Protein AF-A0AAV1U2E4-F1 (afdb_monomer_lite)

InterPro domains:
  IPR011421 BCNT-C domain [PF07572] (146-216)
  IPR011421 BCNT-C domain [PS51279] (142-220)
  IPR027124 SWR1-complex protein 5/Craniofacial development protein 1/2 [PTHR48407] (147-219)

Organism: NCBI:txid2874970

Secondary structure (DSSP, 8-state):
-------------------------------HHHHHHHHHHHHHHHHHHHHHHHHHTT---HHHHHHHHHHHHHHH--------------------------------TTTT-S------EEEEEEETTEEEEEEE-------TTSSHHHHHHHHHS-----HHHHHHHHHHHHHHHHTHHHHHHHHHHHHHHHHHHHHHHHHHHHHHHHHHHHHHHHHHHHHS--

Sequence (226 aa):
MTSSSEEDDGDYVPEAASEDDEQENADASDTDATSEAQRRVAVASHVDKLWDDMNVSTAVSKKSVDKTTKLLAGLTKKTKSSTSRLKRKKYAVREFSMPVLSVDGKRSRTDLAEGTSKQKVNRVVKFAGKEYSVSTIVPQAKDGKKSLDKVLDALSEPKKVSTMEKSSFDWDKFKEKEGIDEELTQSTKNGYIDKQEFLQRLDLRRFELEKAERDKQRKLQQQQPK

Radius of gyration: 43.56 Å; chains: 1; bounding box: 109×63×115 Å

Foldseek 3Di:
DDDDDDDDDDDDDDDDDPPDDDDDDDDDDDDPPPVVVVVVVVVVVVVVVVVVVVCVVVDDDPVVVVVVVVVVVVVPPPDPDDDDPDDDPDDPPPDPPDPPPDDPPPPDPDPPPPDDDFDWDWDWDDDPNDIDTDTDTDDDDPDPPVPVVVVVVVVVPPDPCPPVNVVVVVVVVVCVVVVCVVVVVVVVVVVVVVVVVVVVVVVVVVVVVVVVVVVVVVVVVVPDDD

Structure (mmCIF, N/CA/C/O backbone):
data_AF-A0AAV1U2E4-F1
#
_entry.id   AF-A0AAV1U2E4-F1
#
loop_
_atom_site.group_PDB
_atom_site.id
_atom_site.type_symbol
_atom_site.label_atom_id
_atom_site.label_alt_id
_atom_site.label_comp_id
_atom_site.label_asym_id
_atom_site.label_entity_id
_atom_site.label_seq_id
_atom_site.pdbx_PDB_ins_code
_atom_site.Cartn_x
_atom_site.Cartn_y
_atom_site.Cartn_z
_atom_site.occupancy
_atom_site.B_iso_or_equiv
_atom_site.auth_seq_id
_atom_site.auth_comp_id
_atom_site.auth_asym_id
_atom_site.auth_atom_id
_atom_site.pdbx_PDB_model_num
ATOM 1 N N . MET A 1 1 ? -10.007 -17.065 -64.241 1.00 38.88 1 MET A N 1
ATOM 2 C CA . MET A 1 1 ? -9.098 -16.491 -65.256 1.00 38.88 1 MET A CA 1
ATOM 3 C C . MET A 1 1 ? -8.933 -15.023 -64.880 1.00 38.88 1 MET A C 1
ATOM 5 O O . MET A 1 1 ? -9.885 -14.283 -65.043 1.00 38.88 1 MET A O 1
ATOM 9 N N . THR A 1 2 ? -8.056 -14.714 -63.918 1.00 48.25 2 THR A N 1
ATOM 10 C CA . THR A 1 2 ? -6.627 -14.333 -64.064 1.00 48.25 2 THR A CA 1
ATOM 11 C C . THR A 1 2 ? -6.427 -12.937 -64.661 1.00 48.25 2 THR A C 1
ATOM 13 O O . THR A 1 2 ? -6.587 -12.756 -65.862 1.00 48.25 2 THR A O 1
ATOM 16 N N . SER A 1 3 ? -6.029 -11.988 -63.813 1.00 46.28 3 SER A N 1
ATOM 17 C CA . SER A 1 3 ? -5.136 -10.835 -64.066 1.00 46.28 3 SER A CA 1
ATOM 18 C C . SER A 1 3 ? -4.759 -10.360 -62.647 1.00 46.28 3 SER A C 1
ATOM 20 O O . SER A 1 3 ? -5.663 -9.981 -61.913 1.00 46.28 3 SER A O 1
ATOM 22 N N . SER A 1 4 ? -3.579 -10.573 -62.050 1.00 49.94 4 SER A N 1
ATOM 23 C CA . SER A 1 4 ? -2.188 -10.352 -62.480 1.00 49.94 4 SER A CA 1
ATOM 24 C C . SER A 1 4 ? -1.983 -8.992 -63.134 1.00 49.94 4 SER A C 1
ATOM 26 O O . SER A 1 4 ? -2.169 -8.858 -64.337 1.00 49.94 4 SER A O 1
ATOM 28 N N . SER A 1 5 ? -1.586 -8.018 -62.313 1.00 57.53 5 SER A N 1
ATOM 29 C CA . SER A 1 5 ? -0.671 -6.948 -62.702 1.00 57.53 5 SER A CA 1
ATOM 30 C C . SER A 1 5 ? 0.314 -6.766 -61.551 1.00 57.53 5 SER A C 1
ATOM 32 O O . SER A 1 5 ? -0.011 -6.193 -60.513 1.00 57.53 5 SER A O 1
ATOM 34 N N . GLU A 1 6 ? 1.453 -7.415 -61.750 1.00 56.97 6 GLU A N 1
ATOM 35 C CA . GLU A 1 6 ? 2.751 -7.176 -61.125 1.00 56.97 6 GLU A CA 1
ATOM 36 C C . GLU A 1 6 ? 3.315 -5.821 -61.629 1.00 56.97 6 GLU A C 1
ATOM 38 O O . GLU A 1 6 ? 2.752 -5.270 -62.578 1.00 56.97 6 GLU A O 1
ATOM 43 N N . GLU A 1 7 ? 4.450 -5.382 -61.058 1.00 48.66 7 GLU A N 1
ATOM 44 C CA . GLU A 1 7 ? 5.300 -4.205 -61.390 1.00 48.66 7 GLU A CA 1
ATOM 45 C C . GLU A 1 7 ? 4.911 -2.937 -60.585 1.00 48.66 7 GLU A C 1
ATOM 47 O O . GLU A 1 7 ? 3.763 -2.506 -60.607 1.00 48.66 7 GLU A O 1
ATOM 52 N N . ASP A 1 8 ? 5.764 -2.339 -59.739 1.00 47.47 8 ASP A N 1
ATOM 53 C CA . ASP A 1 8 ? 7.091 -1.800 -60.075 1.00 47.47 8 ASP A CA 1
ATOM 54 C C . ASP A 1 8 ? 7.894 -1.368 -58.809 1.00 47.47 8 ASP A C 1
ATOM 56 O O . ASP A 1 8 ? 7.329 -0.759 -57.897 1.00 47.47 8 ASP A O 1
ATOM 60 N N . ASP A 1 9 ? 9.178 -1.751 -58.784 1.00 49.28 9 ASP A N 1
ATOM 61 C CA . ASP A 1 9 ? 10.403 -1.180 -58.180 1.00 49.28 9 ASP A CA 1
ATOM 62 C C . ASP A 1 9 ? 10.391 -0.555 -56.758 1.00 49.28 9 ASP A C 1
ATOM 64 O O . ASP A 1 9 ? 9.684 0.392 -56.439 1.00 49.28 9 ASP A O 1
ATOM 68 N N . GLY A 1 10 ? 11.190 -0.998 -55.780 1.00 51.31 10 GLY A N 1
ATOM 69 C CA . GLY A 1 10 ? 12.560 -1.495 -55.889 1.00 51.31 10 GLY A CA 1
ATOM 70 C C . GLY A 1 10 ? 13.539 -0.341 -55.688 1.00 51.31 10 GLY A C 1
ATOM 71 O O . GLY A 1 10 ? 14.018 0.176 -56.675 1.00 51.31 10 GLY A O 1
ATOM 72 N N . ASP A 1 11 ? 13.776 0.069 -54.429 1.00 49.50 11 ASP A N 1
ATOM 73 C CA . ASP A 1 11 ? 15.004 0.753 -53.965 1.00 49.50 11 ASP A CA 1
ATOM 74 C C . ASP A 1 11 ? 14.944 1.013 -52.444 1.00 49.50 11 ASP A C 1
ATOM 76 O O . ASP A 1 11 ? 14.728 2.124 -51.963 1.00 49.50 11 ASP A O 1
ATOM 80 N N . TYR A 1 12 ? 15.146 -0.034 -51.640 1.00 61.19 12 TYR A N 1
ATOM 81 C CA . TYR A 1 12 ? 15.646 0.162 -50.277 1.00 61.19 12 TYR A CA 1
ATOM 82 C C . TYR A 1 12 ? 17.008 -0.504 -50.180 1.00 61.19 12 TYR A C 1
ATOM 84 O O . TYR A 1 12 ? 17.113 -1.702 -49.918 1.00 61.19 12 TYR A O 1
ATOM 92 N N . VAL A 1 13 ? 18.039 0.295 -50.449 1.00 59.34 13 VAL A N 1
ATOM 93 C CA . VAL A 1 13 ? 19.441 -0.029 -50.193 1.00 59.34 13 VAL A CA 1
ATOM 94 C C . VAL A 1 13 ? 19.638 0.062 -48.679 1.00 59.34 13 VAL A C 1
ATOM 96 O O . VAL A 1 13 ? 19.565 1.165 -48.135 1.00 59.34 13 VAL A O 1
ATOM 99 N N . PRO A 1 14 ? 19.848 -1.055 -47.960 1.00 52.38 14 PRO A N 1
ATOM 100 C CA . PRO A 1 14 ? 20.256 -0.979 -46.570 1.00 52.38 14 PRO A CA 1
ATOM 101 C C . PRO A 1 14 ? 21.645 -0.349 -46.568 1.00 52.38 14 PRO A C 1
ATOM 103 O O . PRO A 1 14 ? 22.567 -0.898 -47.171 1.00 52.38 14 PRO A O 1
ATOM 106 N N . GLU A 1 15 ? 21.761 0.821 -45.945 1.00 46.38 15 GLU A N 1
ATOM 107 C CA . GLU A 1 15 ? 23.032 1.489 -45.694 1.00 46.38 15 GLU A CA 1
ATOM 108 C C . GLU A 1 15 ? 23.989 0.458 -45.098 1.00 46.38 15 GLU A C 1
ATOM 110 O O . GLU A 1 15 ? 23.725 -0.133 -44.044 1.00 46.38 15 GLU A O 1
ATOM 115 N N . ALA A 1 16 ? 25.024 0.152 -45.882 1.00 44.03 16 ALA A N 1
ATOM 116 C CA . ALA A 1 16 ? 26.071 -0.772 -45.525 1.00 44.03 16 ALA A CA 1
ATOM 117 C C . ALA A 1 16 ? 26.560 -0.408 -44.128 1.00 44.03 16 ALA A C 1
ATOM 119 O O . ALA A 1 16 ? 26.855 0.753 -43.842 1.00 44.03 16 ALA A O 1
ATOM 120 N N . ALA A 1 17 ? 26.625 -1.421 -43.267 1.00 46.09 17 ALA A N 1
ATOM 121 C CA . ALA A 1 17 ? 27.471 -1.371 -42.100 1.00 46.09 17 ALA A CA 1
ATOM 122 C C . ALA A 1 17 ? 28.834 -0.850 -42.569 1.00 46.09 17 ALA A C 1
ATOM 124 O O . ALA A 1 17 ? 29.508 -1.503 -43.361 1.00 46.09 17 ALA A O 1
ATOM 125 N N . SER A 1 18 ? 29.178 0.364 -42.147 1.00 39.31 18 SER A N 1
ATOM 126 C CA . SER A 1 18 ? 30.526 0.894 -42.244 1.00 39.31 18 SER A CA 1
ATOM 127 C C . SER A 1 18 ? 31.395 0.029 -41.337 1.00 39.31 18 SER A C 1
ATOM 129 O O . SER A 1 18 ? 31.543 0.288 -40.142 1.00 39.31 18 SER A O 1
ATOM 131 N N . GLU A 1 19 ? 31.861 -1.072 -41.912 1.00 45.00 19 GLU A N 1
ATOM 132 C CA . GLU A 1 19 ? 33.054 -1.797 -41.520 1.00 45.00 19 GLU A CA 1
ATOM 133 C C . GLU A 1 19 ? 34.234 -0.849 -41.770 1.00 45.00 19 GLU A C 1
ATOM 135 O O . GLU A 1 19 ? 34.806 -0.824 -42.854 1.00 45.00 19 GLU A O 1
ATOM 140 N N . ASP A 1 20 ? 34.533 -0.007 -40.780 1.00 33.75 20 ASP A N 1
ATOM 141 C CA . ASP A 1 20 ? 35.854 0.606 -40.632 1.00 33.75 20 ASP A CA 1
ATOM 142 C C . ASP A 1 20 ? 36.680 -0.329 -39.738 1.00 33.75 20 ASP A C 1
ATOM 144 O O . ASP A 1 20 ? 36.675 -0.239 -38.506 1.00 33.75 20 ASP A O 1
ATOM 148 N N . ASP A 1 21 ? 37.352 -1.275 -40.390 1.00 37.94 21 ASP A N 1
ATOM 149 C CA . ASP A 1 21 ? 38.614 -1.821 -39.909 1.00 37.94 21 ASP A CA 1
ATOM 150 C C . ASP A 1 21 ? 39.699 -0.757 -40.134 1.00 37.94 21 ASP A C 1
ATOM 152 O O . ASP A 1 21 ? 39.827 -0.249 -41.241 1.00 37.94 21 ASP A O 1
ATOM 156 N N . GLU A 1 22 ? 40.453 -0.430 -39.079 1.00 42.28 22 GLU A N 1
ATOM 157 C CA . GLU A 1 22 ? 41.889 -0.081 -39.066 1.00 42.28 22 GLU A CA 1
ATOM 158 C C . GLU A 1 22 ? 42.217 0.873 -37.905 1.00 42.28 22 GLU A C 1
ATOM 160 O O . GLU A 1 22 ? 42.110 2.090 -38.010 1.00 42.28 22 GLU A O 1
ATOM 165 N N . GLN A 1 23 ? 42.723 0.317 -36.799 1.00 40.00 23 GLN A N 1
ATOM 166 C CA . GLN A 1 23 ? 43.958 0.839 -36.207 1.00 40.00 23 GLN A CA 1
ATOM 167 C C . GLN A 1 23 ? 44.608 -0.241 -35.332 1.00 40.00 23 GLN A C 1
ATOM 169 O O . GLN A 1 23 ? 44.354 -0.358 -34.131 1.00 40.00 23 GLN A O 1
ATOM 174 N N . GLU A 1 24 ? 45.499 -1.018 -35.945 1.00 40.62 24 GLU A N 1
ATOM 175 C CA . GLU A 1 24 ? 46.577 -1.679 -35.219 1.00 40.62 24 GLU A CA 1
ATOM 176 C C . GLU A 1 24 ? 47.479 -0.606 -34.585 1.00 40.62 24 GLU A C 1
ATOM 178 O O . GLU A 1 24 ? 47.976 0.299 -35.259 1.00 40.62 24 GLU A O 1
ATOM 183 N N . ASN A 1 25 ? 47.712 -0.711 -33.279 1.00 32.62 25 ASN A N 1
ATOM 184 C CA . ASN A 1 25 ? 48.915 -0.185 -32.647 1.00 32.62 25 ASN A CA 1
ATOM 185 C C . ASN A 1 25 ? 49.386 -1.209 -31.617 1.00 32.62 25 ASN A C 1
ATOM 187 O O . ASN A 1 25 ? 48.886 -1.283 -30.495 1.00 32.62 25 ASN A O 1
ATOM 191 N N . ALA A 1 26 ? 50.339 -2.029 -32.047 1.00 41.06 26 ALA A N 1
ATOM 192 C CA . ALA A 1 26 ? 51.218 -2.752 -31.154 1.00 41.06 26 ALA A CA 1
ATOM 193 C C . ALA A 1 26 ? 52.318 -1.787 -30.690 1.00 41.06 26 ALA A C 1
ATOM 195 O O . ALA A 1 26 ? 53.168 -1.403 -31.488 1.00 41.06 26 ALA A O 1
ATOM 196 N N . ASP A 1 27 ? 52.327 -1.435 -29.405 1.00 32.53 27 ASP A N 1
ATOM 197 C CA . ASP A 1 27 ? 53.568 -1.075 -28.725 1.00 32.53 27 ASP A CA 1
ATOM 198 C C . ASP A 1 27 ? 53.580 -1.634 -27.300 1.00 32.53 27 ASP A C 1
ATOM 200 O O . ASP A 1 27 ? 52.557 -1.778 -26.629 1.00 32.53 27 ASP A O 1
ATOM 204 N N . ALA A 1 28 ? 54.768 -2.058 -26.908 1.00 44.44 28 ALA A N 1
ATOM 205 C CA . ALA A 1 28 ? 55.045 -2.978 -25.834 1.00 44.44 28 ALA A CA 1
ATOM 206 C C . ALA A 1 28 ? 55.154 -2.309 -24.450 1.00 44.44 28 ALA A C 1
ATOM 208 O O . ALA A 1 28 ? 55.463 -1.131 -24.306 1.00 44.44 28 ALA A O 1
ATOM 209 N N . SER A 1 29 ? 55.080 -3.174 -23.434 1.00 39.22 29 SER A N 1
ATOM 210 C CA . SER A 1 29 ? 55.732 -3.081 -22.115 1.00 39.22 29 SER A CA 1
ATOM 211 C C . SER A 1 29 ? 55.050 -2.305 -20.963 1.00 39.22 29 SER A C 1
ATOM 213 O O . SER A 1 29 ? 55.059 -1.086 -20.861 1.00 39.22 29 SER A O 1
ATOM 215 N N . ASP A 1 30 ? 54.535 -3.099 -20.016 1.00 45.84 30 ASP A N 1
ATOM 216 C CA . ASP A 1 30 ? 54.862 -3.020 -18.579 1.00 45.84 30 ASP A CA 1
ATOM 217 C C . ASP A 1 30 ? 54.486 -1.740 -17.793 1.00 45.84 30 ASP A C 1
ATOM 219 O O . ASP A 1 30 ? 55.301 -1.168 -17.071 1.00 45.84 30 ASP A O 1
ATOM 223 N N . THR A 1 31 ? 53.222 -1.295 -17.876 1.00 46.97 31 THR A N 1
ATOM 224 C CA . THR A 1 31 ? 52.672 -0.212 -17.015 1.00 46.97 31 THR A CA 1
ATOM 225 C C . THR A 1 31 ? 51.243 -0.461 -16.485 1.00 46.97 31 THR A C 1
ATOM 227 O O . THR A 1 31 ? 50.593 0.442 -15.947 1.00 46.97 31 THR A O 1
ATOM 230 N N . ASP A 1 32 ? 50.736 -1.692 -16.587 1.00 51.12 32 ASP A N 1
ATOM 231 C CA . ASP A 1 32 ? 49.302 -1.998 -16.441 1.00 51.12 32 ASP A CA 1
ATOM 232 C C . ASP A 1 32 ? 48.756 -1.835 -15.003 1.00 51.12 32 ASP A C 1
ATOM 234 O O . ASP A 1 32 ? 47.682 -1.271 -14.792 1.00 51.12 32 ASP A O 1
ATOM 238 N N . ALA A 1 33 ? 49.533 -2.187 -1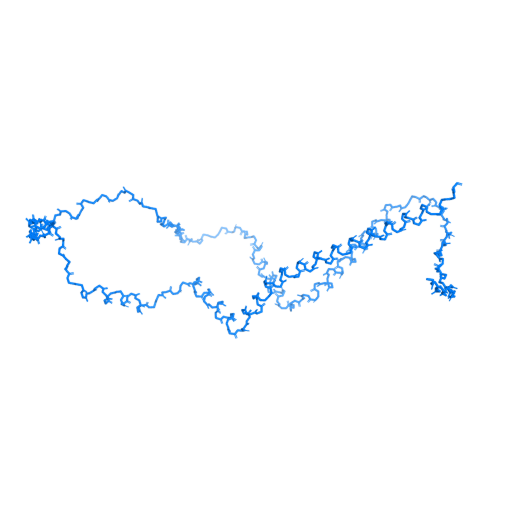3.973 1.00 54.06 33 ALA A N 1
ATOM 239 C CA . ALA A 1 33 ? 49.042 -2.175 -12.588 1.00 54.06 33 ALA A CA 1
ATOM 240 C C . ALA A 1 33 ? 48.773 -0.763 -12.019 1.00 54.06 33 ALA A C 1
ATOM 242 O O . ALA A 1 33 ? 47.897 -0.578 -11.169 1.00 54.06 33 ALA A O 1
ATOM 243 N N . THR A 1 34 ? 49.512 0.253 -12.471 1.00 49.91 34 THR A N 1
ATOM 244 C CA . THR A 1 34 ? 49.409 1.623 -11.936 1.00 49.91 34 THR A CA 1
ATOM 245 C C . THR A 1 34 ? 48.268 2.405 -12.588 1.00 49.91 34 THR A C 1
ATOM 247 O O . THR A 1 34 ? 47.617 3.221 -11.931 1.00 49.91 34 THR A O 1
ATOM 250 N N . SER A 1 35 ? 47.983 2.129 -13.864 1.00 61.75 35 SER A N 1
ATOM 251 C CA . SER A 1 35 ? 46.923 2.801 -14.622 1.00 61.75 35 SER A CA 1
ATOM 252 C C . SER A 1 35 ? 45.529 2.256 -14.281 1.00 61.75 35 SER A C 1
ATOM 254 O O . SER A 1 35 ? 44.567 3.023 -14.177 1.00 61.75 35 SER A O 1
ATOM 256 N N . GLU A 1 36 ? 45.412 0.954 -14.001 1.00 59.56 36 GLU A N 1
ATOM 257 C CA . GLU A 1 36 ? 44.150 0.327 -13.611 1.00 59.56 36 GLU A CA 1
ATOM 258 C C . GLU A 1 36 ? 43.705 0.762 -12.203 1.00 59.56 36 GLU A C 1
ATOM 260 O O . GLU A 1 36 ? 42.524 1.024 -11.971 1.00 59.56 36 GLU A O 1
ATOM 265 N N . ALA A 1 37 ? 44.650 0.942 -11.272 1.00 62.62 37 ALA A N 1
ATOM 266 C CA . ALA A 1 37 ? 44.374 1.479 -9.940 1.00 62.62 37 ALA A CA 1
ATOM 267 C C . ALA A 1 37 ? 43.842 2.922 -10.002 1.00 62.62 37 ALA A C 1
ATOM 269 O O . ALA A 1 37 ? 42.855 3.251 -9.342 1.00 62.62 37 ALA A O 1
ATOM 270 N N . GLN A 1 38 ? 44.437 3.771 -10.845 1.00 63.31 38 GLN A N 1
ATOM 271 C CA . GLN A 1 38 ? 43.960 5.139 -11.062 1.00 63.31 38 GLN A CA 1
ATOM 272 C C . GLN A 1 38 ? 42.581 5.169 -11.735 1.00 63.31 38 GLN A C 1
ATOM 274 O O . GLN A 1 38 ? 41.727 5.963 -11.338 1.00 63.31 38 GLN A O 1
ATOM 279 N N . ARG A 1 39 ? 42.313 4.264 -12.687 1.00 68.25 39 ARG A N 1
ATOM 280 C CA . ARG A 1 39 ? 40.987 4.110 -13.309 1.00 68.25 39 ARG A CA 1
ATOM 281 C C . ARG A 1 39 ? 39.935 3.623 -12.313 1.00 68.25 39 ARG A C 1
ATOM 283 O O . ARG A 1 39 ? 38.848 4.185 -12.278 1.00 68.25 39 ARG A O 1
ATOM 290 N N . ARG A 1 40 ? 40.249 2.654 -11.448 1.00 69.38 40 ARG A N 1
ATOM 291 C CA . ARG A 1 40 ? 39.334 2.170 -10.394 1.00 69.38 40 ARG A CA 1
ATOM 292 C C . ARG A 1 40 ? 39.022 3.249 -9.357 1.00 69.38 40 ARG A C 1
ATOM 294 O O . ARG A 1 40 ? 37.872 3.369 -8.948 1.00 69.38 40 ARG A O 1
ATOM 301 N N . VAL A 1 41 ? 40.004 4.071 -8.981 1.00 71.00 41 VAL A N 1
ATOM 302 C CA . VAL A 1 41 ? 39.795 5.231 -8.093 1.00 71.00 41 VAL A CA 1
ATOM 303 C C . VAL A 1 41 ? 38.943 6.306 -8.777 1.00 71.00 41 VAL A C 1
ATOM 305 O O . VAL A 1 41 ? 38.036 6.859 -8.154 1.00 71.00 41 VAL A O 1
ATOM 308 N N . ALA A 1 42 ? 39.170 6.569 -10.066 1.00 74.06 42 ALA A N 1
ATOM 309 C CA . ALA A 1 42 ? 38.360 7.510 -10.835 1.00 74.06 42 ALA A CA 1
ATOM 310 C C . ALA A 1 42 ? 36.905 7.032 -10.975 1.00 74.06 42 ALA A C 1
ATOM 312 O O . ALA A 1 42 ? 35.987 7.809 -10.713 1.00 74.06 42 ALA A O 1
ATOM 313 N N . VAL A 1 43 ? 36.692 5.750 -11.291 1.00 78.75 43 VAL A N 1
ATOM 314 C CA . VAL A 1 43 ? 35.363 5.124 -11.368 1.00 78.75 43 VAL A CA 1
ATOM 315 C C . VAL A 1 43 ? 34.680 5.123 -10.000 1.00 78.75 43 VAL A C 1
ATOM 317 O O . VAL A 1 43 ? 33.512 5.483 -9.927 1.00 78.75 43 VAL A O 1
ATOM 320 N N . ALA A 1 44 ? 35.395 4.829 -8.909 1.00 81.31 44 ALA A N 1
ATOM 321 C CA . ALA A 1 44 ? 34.842 4.905 -7.555 1.00 81.31 44 ALA A CA 1
ATOM 322 C C . ALA A 1 44 ? 34.388 6.332 -7.198 1.00 81.31 44 ALA A C 1
ATOM 324 O O . ALA A 1 44 ? 33.256 6.524 -6.769 1.00 81.31 44 ALA A O 1
ATOM 325 N N . SER A 1 45 ? 35.209 7.351 -7.481 1.00 87.69 45 SER A N 1
ATOM 326 C CA . SER A 1 45 ? 34.838 8.753 -7.233 1.00 87.69 45 SER A CA 1
ATOM 327 C C . SER A 1 45 ? 33.684 9.245 -8.116 1.00 87.69 45 SER A C 1
ATOM 329 O O . SER A 1 45 ? 32.952 10.160 -7.742 1.00 87.69 45 SER A O 1
ATOM 331 N N . HIS A 1 46 ? 33.531 8.668 -9.311 1.00 90.62 46 HIS A N 1
ATOM 332 C CA . HIS A 1 46 ? 32.420 8.961 -10.207 1.00 90.62 46 HIS A CA 1
ATOM 333 C C . HIS A 1 46 ? 31.132 8.308 -9.708 1.00 90.62 46 HIS A C 1
ATOM 335 O O . HIS A 1 46 ? 30.098 8.964 -9.658 1.00 90.62 46 HIS A O 1
ATOM 341 N N . VAL A 1 47 ? 31.218 7.055 -9.259 1.00 91.62 47 VAL A N 1
ATOM 342 C CA . VAL A 1 47 ? 30.118 6.342 -8.611 1.00 91.62 47 VAL A CA 1
ATOM 343 C C . VAL A 1 47 ? 29.662 7.105 -7.367 1.00 91.62 47 VAL A C 1
ATOM 345 O O . VAL A 1 47 ? 28.474 7.379 -7.258 1.00 91.62 47 VAL A O 1
ATOM 348 N N . ASP A 1 48 ? 30.570 7.559 -6.500 1.00 89.88 48 ASP A N 1
ATOM 349 C CA . ASP A 1 48 ? 30.217 8.347 -5.307 1.00 89.88 48 ASP A CA 1
ATOM 350 C C . ASP A 1 48 ? 29.492 9.660 -5.652 1.00 89.88 48 ASP A C 1
ATOM 352 O O . ASP A 1 48 ? 28.507 10.010 -5.007 1.00 89.88 48 ASP A O 1
ATOM 356 N N . LYS A 1 49 ? 29.896 10.353 -6.725 1.00 91.56 49 LYS A N 1
ATOM 357 C CA . LYS A 1 49 ? 29.184 11.550 -7.213 1.00 91.56 49 LYS A CA 1
ATOM 358 C C . LYS A 1 49 ? 27.779 11.232 -7.723 1.00 91.56 49 LYS A C 1
ATOM 360 O O . LYS A 1 49 ? 26.868 12.026 -7.512 1.00 91.56 49 LYS A O 1
ATOM 365 N N . LEU A 1 50 ? 27.602 10.091 -8.389 1.00 91.81 50 LEU A N 1
ATOM 366 C CA . LEU A 1 50 ? 26.287 9.628 -8.841 1.00 91.81 50 LEU A CA 1
ATOM 367 C C . LEU A 1 50 ? 25.401 9.219 -7.655 1.00 91.81 50 LEU A C 1
ATOM 369 O O . LEU A 1 50 ? 24.203 9.492 -7.663 1.00 91.81 50 LEU A O 1
ATOM 373 N N . TRP A 1 51 ? 25.984 8.617 -6.614 1.00 85.38 51 TRP A N 1
ATOM 374 C CA . TRP A 1 51 ? 25.281 8.332 -5.361 1.00 85.38 51 TRP A CA 1
ATOM 375 C C . TRP A 1 51 ? 24.853 9.613 -4.645 1.00 85.38 51 TRP A C 1
ATOM 377 O O . TRP A 1 51 ? 23.727 9.681 -4.152 1.00 85.38 51 TRP A O 1
ATOM 387 N N . ASP A 1 52 ? 25.704 10.636 -4.616 1.00 86.88 52 ASP A N 1
ATOM 388 C CA . ASP A 1 52 ? 25.356 11.938 -4.050 1.00 86.88 52 ASP A CA 1
ATOM 389 C C . ASP A 1 52 ? 24.230 12.618 -4.839 1.00 86.88 52 ASP A C 1
ATOM 391 O O . ASP A 1 52 ? 23.257 13.058 -4.231 1.00 86.88 52 ASP A O 1
ATOM 395 N N . ASP A 1 53 ? 24.297 12.648 -6.172 1.00 89.00 53 ASP A N 1
ATOM 396 C CA . ASP A 1 53 ? 23.264 13.243 -7.035 1.00 89.00 53 ASP A CA 1
ATOM 397 C C . ASP A 1 53 ? 21.902 12.533 -6.901 1.00 89.00 53 ASP A C 1
ATOM 399 O O . ASP A 1 53 ? 20.851 13.163 -6.741 1.00 89.00 53 ASP A O 1
ATOM 403 N N . MET A 1 54 ? 21.914 11.198 -6.825 1.00 87.44 54 MET A N 1
ATOM 404 C CA . MET A 1 54 ? 20.709 10.413 -6.545 1.00 87.44 54 MET A CA 1
ATOM 405 C C . MET A 1 54 ? 20.124 10.749 -5.162 1.00 87.44 54 MET A C 1
ATOM 407 O O . MET A 1 54 ? 18.904 10.855 -4.997 1.00 87.44 54 MET A O 1
ATOM 411 N N . ASN A 1 55 ? 20.983 10.983 -4.169 1.00 81.50 55 ASN A N 1
ATOM 412 C CA . ASN A 1 55 ? 20.559 11.357 -2.825 1.00 81.50 55 ASN A CA 1
ATOM 413 C C . ASN A 1 55 ? 20.103 12.822 -2.725 1.00 81.50 55 ASN A C 1
ATOM 415 O O . ASN A 1 55 ? 19.267 13.117 -1.872 1.00 81.50 55 ASN A O 1
ATOM 419 N N . VAL A 1 56 ? 20.558 13.727 -3.601 1.00 76.31 56 VAL A N 1
ATOM 420 C CA . VAL A 1 56 ? 20.092 15.127 -3.669 1.00 76.31 56 VAL A CA 1
ATOM 421 C C . VAL A 1 56 ? 18.590 15.193 -3.952 1.00 76.31 56 VAL A C 1
ATOM 423 O O . VAL A 1 56 ? 17.883 15.963 -3.301 1.00 76.31 56 VAL A O 1
ATOM 426 N N . SER A 1 57 ? 18.073 14.330 -4.829 1.00 59.81 57 SER A N 1
ATOM 427 C CA . SER A 1 57 ? 16.631 14.254 -5.125 1.00 59.81 57 SER A CA 1
ATOM 428 C C . SER A 1 57 ? 15.791 13.730 -3.949 1.00 59.81 57 SER A C 1
ATOM 430 O O . SER A 1 57 ? 14.589 13.975 -3.879 1.00 59.81 57 SER A O 1
ATOM 432 N N . THR A 1 58 ? 16.426 13.057 -2.984 1.00 61.34 58 THR A N 1
ATOM 433 C CA . THR A 1 58 ? 15.800 12.590 -1.733 1.00 61.34 58 THR A CA 1
ATOM 434 C C . THR A 1 58 ? 16.204 13.424 -0.513 1.00 61.34 58 THR A C 1
ATOM 436 O O . THR A 1 58 ? 15.840 13.080 0.615 1.00 61.34 58 THR A O 1
ATOM 439 N N . ALA A 1 59 ? 16.954 14.519 -0.708 1.00 61.03 59 ALA A N 1
ATOM 440 C CA . ALA A 1 59 ? 17.541 15.299 0.372 1.00 61.03 59 ALA A CA 1
ATOM 441 C C . ALA A 1 59 ? 16.461 16.036 1.170 1.00 61.03 59 ALA A C 1
ATOM 443 O O . ALA A 1 59 ? 16.121 17.197 0.936 1.00 61.03 59 ALA A O 1
ATOM 444 N N . VAL A 1 60 ? 15.945 15.355 2.189 1.00 65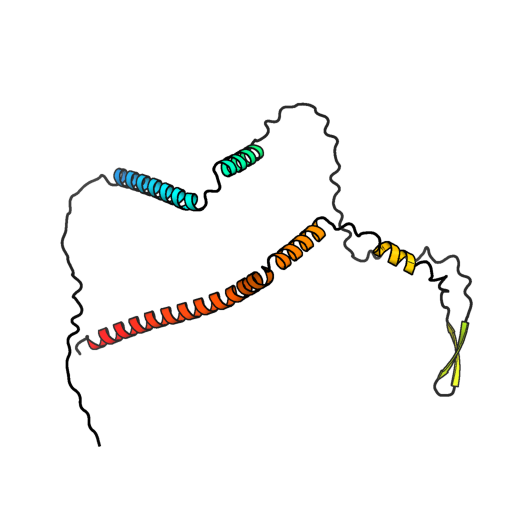.62 60 VAL A N 1
ATOM 445 C CA . VAL A 1 60 ? 15.185 15.978 3.264 1.00 65.62 60 VAL A CA 1
ATOM 446 C C . VAL A 1 60 ? 16.089 17.039 3.904 1.00 65.62 60 VAL A C 1
ATOM 448 O O . VAL A 1 60 ? 17.273 16.801 4.128 1.00 65.62 60 VAL A O 1
ATOM 451 N N . SER A 1 61 ? 15.540 18.233 4.165 1.00 78.44 61 SER A N 1
ATOM 452 C CA . SER A 1 61 ? 16.225 19.419 4.717 1.00 78.44 61 SER A CA 1
ATOM 453 C C . SER A 1 61 ? 17.446 19.099 5.592 1.00 78.44 61 SER A C 1
ATOM 455 O O . SER A 1 61 ? 17.346 18.265 6.492 1.00 78.44 61 SER A O 1
ATOM 457 N N . LYS A 1 62 ? 18.552 19.844 5.445 1.00 73.62 62 LYS A N 1
ATOM 458 C CA . LYS A 1 62 ? 19.760 19.734 6.299 1.00 73.62 62 LYS A CA 1
ATOM 459 C C . LYS A 1 62 ? 19.421 19.659 7.799 1.00 73.62 62 LYS A C 1
ATOM 461 O O . LYS A 1 62 ? 19.982 18.859 8.534 1.00 73.62 62 LYS A O 1
ATOM 466 N N . LYS A 1 63 ? 18.378 20.381 8.230 1.00 75.31 63 LYS A N 1
ATOM 467 C CA . LYS A 1 63 ? 17.874 20.385 9.614 1.00 75.31 63 LYS A CA 1
ATOM 468 C C . LYS A 1 63 ? 17.240 19.061 10.058 1.00 75.31 63 LYS A C 1
ATOM 470 O O . LYS A 1 63 ? 17.180 18.792 11.253 1.00 75.31 63 LYS A O 1
ATOM 475 N N . SER A 1 64 ? 16.707 18.267 9.135 1.00 77.06 64 SER A N 1
ATOM 476 C CA . SER A 1 64 ? 16.197 16.914 9.384 1.00 77.06 64 SER A CA 1
ATOM 477 C C . SER A 1 64 ? 17.332 15.889 9.454 1.00 77.06 64 SER A C 1
ATOM 479 O O . SER A 1 64 ? 17.347 15.083 10.381 1.00 77.06 64 SER A O 1
ATOM 481 N N . VAL A 1 65 ? 18.338 16.013 8.585 1.00 81.75 65 VAL A N 1
ATOM 482 C CA . VAL A 1 65 ? 19.555 15.187 8.595 1.00 81.75 65 VAL A CA 1
ATOM 483 C C . VAL A 1 65 ? 20.354 15.416 9.882 1.00 81.75 65 VAL A C 1
ATOM 485 O O . VAL A 1 65 ? 20.769 14.471 10.548 1.00 81.75 65 VAL A O 1
ATOM 488 N N . ASP A 1 66 ? 20.468 16.663 10.339 1.00 83.56 66 ASP A N 1
ATOM 489 C CA . ASP A 1 66 ? 21.094 16.987 11.626 1.00 83.56 66 ASP A CA 1
ATOM 490 C C . ASP A 1 66 ? 20.333 16.396 12.822 1.00 83.56 66 ASP A C 1
ATOM 492 O O . ASP A 1 66 ? 20.917 16.129 13.872 1.00 83.56 66 ASP A O 1
ATOM 496 N N . LYS A 1 67 ? 19.012 16.211 12.708 1.00 85.69 67 LYS A N 1
ATOM 497 C CA . LYS A 1 67 ? 18.204 15.588 13.767 1.00 85.69 67 LYS A CA 1
ATOM 498 C C . LYS A 1 67 ? 18.403 14.077 13.776 1.00 85.69 67 LYS A C 1
ATOM 500 O O . LYS A 1 67 ? 18.637 13.518 14.843 1.00 85.69 67 LYS A O 1
ATOM 505 N N . THR A 1 68 ? 18.340 13.420 12.619 1.00 85.25 68 THR A N 1
ATOM 506 C CA . THR A 1 68 ? 18.506 11.962 12.520 1.00 85.25 68 THR A CA 1
ATOM 507 C C . THR A 1 68 ? 19.921 11.534 12.909 1.00 85.25 68 THR A C 1
ATOM 509 O O . THR A 1 68 ? 20.073 10.596 13.688 1.00 85.25 68 THR A O 1
ATOM 512 N N . THR A 1 69 ? 20.951 12.274 12.490 1.00 85.88 69 THR A N 1
ATOM 513 C CA . THR A 1 69 ? 22.349 12.023 12.885 1.00 85.88 69 THR A CA 1
ATOM 514 C C . THR A 1 69 ? 22.570 12.203 14.390 1.00 85.88 69 THR A C 1
ATOM 516 O O . THR A 1 69 ? 23.227 11.370 15.012 1.00 85.88 69 THR A O 1
ATOM 519 N N . LYS A 1 70 ? 21.969 13.221 15.024 1.00 87.88 70 LYS A N 1
ATOM 520 C CA . LYS A 1 70 ? 22.014 13.401 16.490 1.00 87.88 70 LYS A CA 1
ATOM 521 C C . LYS A 1 70 ? 21.312 12.275 17.247 1.00 87.88 70 LYS A C 1
ATOM 523 O O . LYS A 1 70 ? 21.816 11.840 18.282 1.00 87.88 70 LYS A O 1
ATOM 528 N N . LEU A 1 71 ? 20.175 11.792 16.743 1.00 88.00 71 LEU A N 1
ATOM 529 C CA . LEU A 1 71 ? 19.450 10.665 17.338 1.00 88.00 71 LEU A CA 1
ATOM 530 C C . LEU A 1 71 ? 20.238 9.357 17.199 1.00 88.00 71 LEU A C 1
ATOM 532 O O . LEU A 1 71 ? 20.372 8.615 18.172 1.00 88.00 71 LEU A O 1
ATOM 536 N N . LEU A 1 72 ? 20.838 9.118 16.032 1.00 89.50 72 LEU A N 1
ATOM 537 C CA . LEU A 1 72 ? 21.667 7.942 15.777 1.00 89.50 72 LEU A CA 1
ATOM 538 C C . LEU A 1 72 ? 22.953 7.972 16.616 1.00 89.50 72 LEU A C 1
ATOM 540 O O . LEU A 1 72 ? 23.301 6.971 17.234 1.00 89.50 72 LEU A O 1
ATOM 544 N N . ALA A 1 73 ? 23.592 9.135 16.760 1.00 85.94 73 ALA A N 1
ATOM 545 C CA . ALA A 1 73 ? 24.722 9.327 17.670 1.00 85.94 73 ALA A CA 1
ATOM 546 C C . ALA A 1 73 ? 24.339 9.140 19.151 1.00 85.94 73 ALA A C 1
ATOM 548 O O . ALA A 1 73 ? 25.169 8.733 19.962 1.00 85.94 73 ALA A O 1
ATOM 549 N N . GLY A 1 74 ? 23.091 9.427 19.530 1.00 83.50 74 GLY A N 1
ATOM 550 C CA . GLY A 1 74 ? 22.560 9.118 20.860 1.00 83.50 74 GLY A CA 1
ATOM 551 C C . GLY A 1 74 ? 22.427 7.613 21.109 1.00 83.50 74 GLY A C 1
ATOM 552 O O . GLY A 1 74 ? 22.691 7.156 22.219 1.00 83.50 74 GLY A O 1
ATOM 553 N N . LEU A 1 75 ? 22.082 6.850 20.070 1.00 80.38 75 LEU A N 1
ATOM 554 C CA . LEU A 1 75 ? 21.897 5.400 20.134 1.00 80.38 75 LEU A CA 1
ATOM 555 C C . LEU A 1 75 ? 23.224 4.624 20.066 1.00 80.38 75 LEU A C 1
ATOM 557 O O . LEU A 1 75 ? 23.367 3.588 20.712 1.00 80.38 75 LEU A O 1
ATOM 561 N N . THR A 1 76 ? 24.214 5.133 19.327 1.00 76.12 76 THR A N 1
ATOM 562 C CA . THR A 1 76 ? 25.530 4.487 19.154 1.00 76.12 76 THR A CA 1
ATOM 563 C C . THR A 1 76 ? 26.559 4.886 20.209 1.00 76.12 76 THR A C 1
ATOM 565 O O . THR A 1 76 ? 27.636 4.285 20.276 1.00 76.12 76 THR A O 1
ATOM 568 N N . LYS A 1 77 ? 26.244 5.851 21.088 1.00 73.00 77 LYS A N 1
ATOM 569 C CA . LYS A 1 77 ? 27.043 6.141 22.286 1.00 73.00 77 LYS A CA 1
ATOM 570 C C . LYS A 1 77 ? 27.018 4.938 23.229 1.00 73.00 77 LYS A C 1
ATOM 572 O O . LYS A 1 77 ? 26.221 4.849 24.158 1.00 73.00 77 LYS A O 1
ATOM 577 N N . LYS A 1 78 ? 27.965 4.026 23.010 1.00 61.09 78 LYS A N 1
ATOM 578 C CA . LYS A 1 78 ? 28.349 2.965 23.938 1.00 61.09 78 LYS A CA 1
ATOM 579 C C . LYS A 1 78 ? 28.712 3.619 25.268 1.00 61.09 78 LYS A C 1
ATOM 581 O O . LYS A 1 78 ? 29.749 4.270 25.397 1.00 61.09 78 LYS A O 1
ATOM 586 N N . THR A 1 79 ? 27.826 3.486 26.249 1.00 56.81 79 THR A N 1
ATOM 587 C CA . THR A 1 79 ? 28.046 3.972 27.608 1.00 56.81 79 THR A CA 1
ATOM 588 C C . THR A 1 79 ? 29.311 3.309 28.146 1.00 56.81 79 THR A C 1
ATOM 590 O O . THR A 1 79 ? 29.317 2.107 28.421 1.00 56.81 79 THR A O 1
ATOM 593 N N . LYS A 1 80 ? 30.398 4.073 28.298 1.00 52.84 80 LYS A N 1
ATOM 594 C CA . LYS A 1 80 ? 31.487 3.669 29.188 1.00 52.84 80 LYS A CA 1
ATOM 595 C C . LYS A 1 80 ? 30.853 3.519 30.567 1.00 52.84 80 LYS A C 1
ATOM 597 O O . LYS A 1 80 ? 30.335 4.491 31.110 1.00 52.84 80 LYS A O 1
ATOM 602 N N . SER A 1 81 ? 30.827 2.288 31.070 1.00 49.84 81 SER A N 1
ATOM 603 C CA . SER A 1 81 ? 30.411 1.938 32.424 1.00 49.84 81 SER A CA 1
ATOM 604 C C . SER A 1 81 ? 31.243 2.744 33.424 1.00 49.84 81 SER A C 1
ATOM 606 O O . SER A 1 81 ? 32.316 2.309 33.836 1.00 49.84 81 SER A O 1
ATOM 608 N N . SER A 1 82 ? 30.762 3.925 33.805 1.00 45.69 82 SER A N 1
ATOM 609 C CA . SER A 1 82 ? 31.207 4.601 35.010 1.00 45.69 82 SER A CA 1
ATOM 610 C C . SER A 1 82 ? 30.340 4.091 36.152 1.00 45.69 82 SER A C 1
ATOM 612 O O . SER A 1 82 ? 29.119 4.247 36.194 1.00 45.69 82 SER A O 1
ATOM 614 N N . THR A 1 83 ? 30.996 3.406 37.074 1.00 50.88 83 THR A N 1
ATOM 615 C CA . THR A 1 83 ? 30.475 3.027 38.378 1.00 50.88 83 THR A CA 1
ATOM 616 C C . THR A 1 83 ? 30.013 4.273 39.133 1.00 50.88 83 THR A C 1
ATOM 618 O O . THR A 1 83 ? 30.771 4.867 39.893 1.00 50.88 83 THR A O 1
ATOM 621 N N . SER A 1 84 ? 28.754 4.665 38.957 1.00 49.91 84 SER A N 1
ATOM 622 C CA . SER A 1 84 ? 28.042 5.499 39.919 1.00 49.91 84 SER A CA 1
ATOM 623 C C . SER A 1 84 ? 26.881 4.683 40.480 1.00 49.91 84 SER A C 1
ATOM 625 O O . SER A 1 84 ? 25.987 4.218 39.772 1.00 49.91 84 SER A O 1
ATOM 627 N N . ARG A 1 85 ? 26.955 4.415 41.788 1.00 52.94 85 ARG A N 1
ATOM 628 C CA . ARG A 1 85 ? 25.917 3.729 42.563 1.00 52.94 85 ARG A CA 1
ATOM 629 C C . ARG A 1 85 ? 24.685 4.629 42.642 1.00 52.94 85 ARG A C 1
ATOM 631 O O . ARG A 1 85 ? 24.461 5.297 43.642 1.00 52.94 85 ARG A O 1
ATOM 638 N N . LEU A 1 86 ? 23.865 4.612 41.601 1.00 52.97 86 LEU A N 1
ATOM 639 C CA . LEU A 1 86 ? 22.489 5.086 41.652 1.00 52.97 86 LEU A CA 1
ATOM 640 C C . LEU A 1 86 ? 21.598 3.855 41.800 1.00 52.97 86 LEU A C 1
ATOM 642 O O . LEU A 1 86 ? 21.559 2.975 40.939 1.00 52.97 86 LEU A O 1
ATOM 646 N N . LYS A 1 87 ? 20.938 3.752 42.957 1.00 53.41 87 LYS A N 1
ATOM 647 C CA . LYS A 1 87 ? 20.024 2.663 43.314 1.00 53.41 87 LYS A CA 1
ATOM 648 C C . LYS A 1 87 ? 18.912 2.566 42.264 1.00 53.41 87 LYS A C 1
ATOM 650 O O . LYS A 1 87 ? 17.917 3.281 42.326 1.00 53.41 87 LYS A O 1
ATOM 655 N N . ARG A 1 88 ? 19.058 1.648 41.309 1.00 56.16 88 ARG A N 1
ATOM 656 C CA . ARG A 1 88 ? 17.978 1.257 40.401 1.00 56.16 88 ARG A CA 1
ATOM 657 C C . ARG A 1 88 ? 16.928 0.514 41.224 1.00 56.16 88 ARG A C 1
ATOM 659 O O . ARG A 1 88 ? 17.183 -0.599 41.684 1.00 56.16 88 ARG A O 1
ATOM 666 N N . LYS A 1 89 ? 15.749 1.111 41.414 1.00 57.88 89 LYS A N 1
ATOM 667 C CA . LYS A 1 89 ? 14.549 0.348 41.784 1.00 57.88 89 LYS A CA 1
ATOM 668 C C . LYS A 1 89 ? 14.374 -0.733 40.715 1.00 57.88 89 LYS A C 1
ATOM 670 O O . LYS A 1 89 ? 14.207 -0.411 39.540 1.00 57.88 89 LYS A O 1
ATOM 675 N N . LYS A 1 90 ? 14.483 -2.004 41.111 1.00 54.56 90 LYS A N 1
ATOM 676 C CA . LYS A 1 90 ? 14.169 -3.140 40.244 1.00 54.56 90 LYS A CA 1
ATOM 677 C C . LYS A 1 90 ? 12.672 -3.072 39.951 1.00 54.56 90 LYS A C 1
ATOM 679 O O . LYS A 1 90 ? 11.867 -3.412 40.810 1.00 54.56 90 LYS A O 1
ATOM 684 N N . TYR A 1 91 ? 12.295 -2.594 38.773 1.00 63.47 91 TYR A N 1
ATOM 685 C CA . TYR A 1 91 ? 10.996 -2.955 38.229 1.00 63.47 91 TYR A CA 1
ATOM 686 C C . TYR A 1 91 ? 11.098 -4.435 37.859 1.00 63.47 91 TYR A C 1
ATOM 688 O O . TYR A 1 91 ? 11.969 -4.829 37.083 1.00 63.47 91 TYR A O 1
ATOM 696 N N . ALA A 1 92 ? 10.276 -5.272 38.489 1.00 66.00 92 ALA A N 1
ATOM 697 C CA . ALA A 1 92 ? 10.093 -6.633 38.019 1.00 66.00 92 ALA A CA 1
ATOM 698 C C . ALA A 1 92 ? 9.518 -6.534 36.603 1.00 66.00 92 ALA A C 1
ATOM 700 O O . ALA A 1 92 ? 8.492 -5.881 36.398 1.00 66.00 92 ALA A O 1
ATOM 701 N N . VAL A 1 93 ? 10.205 -7.126 35.626 1.00 63.53 93 VAL A N 1
ATOM 702 C CA . VAL A 1 93 ? 9.616 -7.374 34.313 1.00 63.53 93 VAL A CA 1
ATOM 703 C C . VAL A 1 93 ? 8.413 -8.264 34.587 1.00 63.53 93 VAL A C 1
ATOM 705 O O . VAL A 1 93 ? 8.572 -9.409 34.997 1.00 63.53 93 VAL A O 1
ATOM 708 N N . ARG A 1 94 ? 7.208 -7.703 34.470 1.00 67.88 94 ARG A N 1
ATOM 709 C CA . ARG A 1 94 ? 5.985 -8.496 34.503 1.00 67.88 94 ARG A CA 1
ATOM 710 C C . ARG A 1 94 ? 5.970 -9.293 33.215 1.00 67.88 94 ARG A C 1
ATOM 712 O O . ARG A 1 94 ? 5.659 -8.765 32.153 1.00 67.88 94 ARG A O 1
ATOM 719 N N . GLU A 1 95 ? 6.397 -10.537 33.335 1.00 69.31 95 GLU A N 1
ATOM 720 C CA . GLU A 1 95 ? 6.184 -11.577 32.350 1.00 69.31 95 GLU A CA 1
ATOM 721 C C . GLU A 1 95 ? 4.710 -11.573 31.932 1.00 69.31 95 GLU A C 1
ATOM 723 O O . GLU A 1 95 ? 3.792 -11.680 32.750 1.00 69.31 95 GLU A O 1
ATOM 728 N N . PHE A 1 96 ? 4.486 -11.329 30.643 1.00 57.00 96 PHE A N 1
ATOM 729 C CA . PHE A 1 96 ? 3.164 -11.342 30.045 1.00 57.00 96 PHE A CA 1
ATOM 730 C C . PHE A 1 96 ? 2.734 -12.802 29.923 1.00 57.00 96 PHE A C 1
ATOM 732 O O . PHE A 1 96 ? 2.980 -13.462 28.918 1.00 57.00 96 PHE A O 1
ATOM 739 N N . SER A 1 97 ? 2.136 -13.330 30.988 1.00 62.06 97 SER A N 1
ATOM 740 C CA . SER A 1 97 ? 1.421 -14.597 30.924 1.00 62.06 97 SER A CA 1
ATOM 741 C C . SER A 1 97 ? 0.119 -14.343 30.173 1.00 62.06 97 SER A C 1
ATOM 743 O O . SER A 1 97 ? -0.846 -13.814 30.726 1.00 62.06 97 SER A O 1
ATOM 745 N N . MET A 1 98 ? 0.119 -14.649 28.875 1.00 59.12 98 MET A N 1
ATOM 746 C CA . MET A 1 98 ? -1.123 -14.770 28.124 1.00 59.12 98 MET A CA 1
ATOM 747 C C . MET A 1 98 ? -1.896 -15.947 28.712 1.00 59.12 98 MET A C 1
ATOM 749 O O . MET A 1 98 ? -1.369 -17.063 28.687 1.00 59.12 98 MET A O 1
ATOM 753 N N . PRO A 1 99 ? -3.127 -15.757 29.216 1.00 60.53 99 PRO A N 1
ATOM 754 C CA . PRO A 1 99 ? -3.998 -16.889 29.444 1.00 60.53 99 PRO A CA 1
ATOM 755 C C . PRO A 1 99 ? -4.299 -17.476 28.068 1.00 60.53 99 PRO A C 1
ATOM 757 O O . PRO A 1 99 ? -5.099 -16.941 27.299 1.00 60.53 99 PRO A O 1
ATOM 760 N N . VAL A 1 100 ? -3.613 -18.564 27.731 1.00 60.03 100 VAL A N 1
ATOM 761 C CA . VAL A 1 100 ? -4.079 -19.450 26.675 1.00 60.03 100 VAL A CA 1
ATOM 762 C C . VAL A 1 100 ? -5.469 -19.876 27.133 1.00 60.03 100 VAL A C 1
ATOM 764 O O . VAL A 1 100 ? -5.602 -20.519 28.172 1.00 60.03 100 VAL A O 1
ATOM 767 N N . LEU A 1 101 ? -6.513 -19.476 26.401 1.00 54.88 101 LEU A N 1
ATOM 768 C CA . LEU A 1 101 ? -7.849 -20.051 26.543 1.00 54.88 101 LEU A CA 1
ATOM 769 C C . LEU A 1 101 ? -7.787 -21.504 26.059 1.00 54.88 101 LEU A C 1
ATOM 771 O O . LEU A 1 101 ? -8.284 -21.863 24.999 1.00 54.88 101 LEU A O 1
ATOM 775 N N . SER A 1 102 ? -7.098 -22.339 26.820 1.00 47.69 102 SER A N 1
ATOM 776 C CA . SER A 1 102 ? -7.169 -23.780 26.755 1.00 47.69 102 SER A CA 1
ATOM 777 C C . SER A 1 102 ? -7.790 -24.217 28.064 1.00 47.69 102 SER A C 1
ATOM 779 O O . SER A 1 102 ? -7.419 -23.765 29.142 1.00 47.69 102 SER A O 1
ATOM 781 N N . VAL A 1 103 ? -8.828 -25.024 27.925 1.00 58.81 103 VAL A N 1
ATOM 782 C CA . VAL A 1 103 ? -9.644 -25.582 28.991 1.00 58.81 103 VAL A CA 1
ATOM 783 C C . VAL A 1 103 ? -8.744 -26.233 30.048 1.00 58.81 103 VAL A C 1
ATOM 785 O O . VAL A 1 103 ? -8.286 -27.360 29.872 1.00 58.81 103 VAL A O 1
ATOM 788 N N . ASP A 1 104 ? -8.513 -25.541 31.165 1.00 40.56 104 ASP A N 1
ATOM 789 C CA . ASP A 1 104 ? -7.938 -26.148 32.363 1.00 40.56 104 ASP A CA 1
ATOM 790 C C . ASP A 1 104 ? -8.969 -27.120 32.951 1.00 40.56 104 ASP A C 1
ATOM 792 O O . ASP A 1 104 ? -9.861 -26.755 33.721 1.00 40.56 104 ASP A O 1
ATOM 796 N N . GLY A 1 105 ? -8.844 -28.394 32.579 1.00 56.50 105 GLY A N 1
ATOM 797 C CA . GLY A 1 105 ? -9.671 -29.516 33.031 1.00 56.50 105 GLY A CA 1
ATOM 798 C C . GLY A 1 105 ? -9.511 -29.894 34.511 1.00 56.50 105 GLY A C 1
ATOM 799 O O . GLY A 1 105 ? -9.646 -31.065 34.853 1.00 56.50 105 GLY A O 1
ATOM 800 N N . LYS A 1 106 ? -9.193 -28.943 35.401 1.00 55.53 106 LYS A N 1
ATOM 801 C CA . LYS A 1 106 ? -8.932 -29.197 36.832 1.00 55.53 106 LYS A CA 1
ATOM 802 C C . LYS A 1 106 ? -9.524 -28.145 37.778 1.00 55.53 106 LYS A C 1
ATOM 804 O O . LYS A 1 106 ? -8.932 -27.815 38.800 1.00 55.53 106 LYS A O 1
ATOM 809 N N . ARG A 1 107 ? -10.731 -27.657 37.488 1.00 51.69 107 ARG A N 1
ATOM 810 C CA . ARG A 1 107 ? -11.636 -27.144 38.531 1.00 51.69 107 ARG A CA 1
ATOM 811 C C . ARG A 1 107 ? -12.856 -28.050 38.577 1.00 51.69 107 ARG A C 1
ATOM 813 O O . ARG A 1 107 ? -13.785 -27.925 37.781 1.00 51.69 107 ARG A O 1
ATOM 820 N N . SER A 1 108 ? -12.774 -29.045 39.453 1.00 46.78 108 SER A N 1
ATOM 821 C CA . SER A 1 108 ? -13.855 -29.973 39.751 1.00 46.78 108 SER A CA 1
ATOM 822 C C . SER A 1 108 ? -15.075 -29.212 40.265 1.00 46.78 108 SER A C 1
ATOM 824 O O . SER A 1 108 ? -14.982 -28.311 41.092 1.00 46.78 108 SER A O 1
ATOM 826 N N . ARG A 1 109 ? -16.233 -29.607 39.741 1.00 54.00 109 ARG A N 1
ATOM 827 C CA . ARG A 1 109 ? -17.583 -29.121 40.048 1.00 54.00 109 ARG A CA 1
ATOM 828 C C . ARG A 1 109 ? -18.037 -29.550 41.454 1.00 54.00 109 ARG A C 1
ATOM 830 O O . ARG A 1 109 ? -19.035 -30.255 41.562 1.00 54.00 109 ARG A O 1
ATOM 837 N N . THR A 1 110 ? -17.309 -29.195 42.510 1.00 55.62 110 THR A N 1
ATOM 838 C CA . THR A 1 110 ? -17.619 -29.661 43.878 1.00 55.62 110 THR A CA 1
ATOM 839 C C . THR A 1 110 ? -18.104 -28.572 44.829 1.00 55.62 110 THR A C 1
ATOM 841 O O . THR A 1 110 ? -18.816 -28.897 45.769 1.00 55.62 110 THR A O 1
ATOM 844 N N . ASP A 1 111 ? -17.882 -27.289 44.537 1.00 51.00 111 ASP A N 1
ATOM 845 C CA . ASP A 1 111 ? -18.179 -26.219 45.511 1.00 51.00 111 ASP A CA 1
ATOM 846 C C . ASP A 1 111 ? -19.555 -25.551 45.306 1.00 51.00 111 ASP A C 1
ATOM 848 O O . ASP A 1 111 ? -19.833 -24.478 45.834 1.00 51.00 111 ASP A O 1
ATOM 852 N N . LEU A 1 112 ? -20.444 -26.183 44.529 1.00 50.12 112 LEU A N 1
ATOM 853 C CA . LEU A 1 112 ? -21.805 -25.694 44.254 1.00 50.12 112 LEU A CA 1
ATOM 854 C C . LEU A 1 112 ? -22.896 -26.713 44.635 1.00 50.12 112 LEU A C 1
ATOM 856 O O . LEU A 1 112 ? -23.989 -26.700 44.067 1.00 50.12 112 LEU A O 1
ATOM 860 N N . ALA A 1 113 ? -22.583 -27.639 45.546 1.00 50.69 113 ALA A N 1
ATOM 861 C CA . ALA A 1 113 ? -23.420 -28.800 45.859 1.00 50.69 113 ALA A CA 1
ATOM 862 C C . ALA A 1 113 ? -24.050 -28.788 47.264 1.00 50.69 113 ALA A C 1
ATOM 864 O O . ALA A 1 113 ? -24.626 -29.795 47.667 1.00 50.69 113 ALA A O 1
ATOM 865 N N . GLU A 1 114 ? -24.024 -27.670 47.991 1.00 45.19 114 GLU A N 1
ATOM 866 C CA . GLU A 1 114 ? -24.648 -27.575 49.316 1.00 45.19 114 GLU A CA 1
ATOM 867 C C . GLU A 1 114 ? -25.580 -26.363 49.385 1.00 45.19 114 GLU A C 1
ATOM 869 O O . GLU A 1 114 ? -25.162 -25.236 49.620 1.00 45.19 114 GLU A O 1
ATOM 874 N N . GLY A 1 115 ? -26.873 -26.595 49.136 1.00 50.31 115 GLY A N 1
ATOM 875 C CA . GLY A 1 115 ? -27.909 -25.593 49.402 1.00 50.31 115 GLY A CA 1
ATOM 876 C C . GLY A 1 115 ? -28.961 -25.427 48.312 1.00 50.31 115 GLY A C 1
ATOM 877 O O . GLY A 1 115 ? -29.200 -24.312 47.862 1.00 50.31 115 GLY A O 1
ATOM 878 N N . THR A 1 116 ? -29.633 -26.500 47.886 1.00 43.03 116 THR A N 1
ATOM 879 C CA . THR A 1 116 ? -30.903 -26.350 47.153 1.00 43.03 116 THR A CA 1
ATOM 880 C C . THR A 1 116 ? -31.921 -27.386 47.621 1.00 43.03 116 THR A C 1
ATOM 882 O O . THR A 1 116 ? -31.774 -28.591 47.415 1.00 43.03 116 THR A O 1
ATOM 885 N N . SER A 1 117 ? -32.980 -26.913 48.275 1.00 57.06 117 SER A N 1
ATOM 886 C CA . SER A 1 117 ? -34.198 -27.681 48.504 1.00 57.06 117 SER A CA 1
ATOM 887 C C . SER A 1 117 ? -34.837 -27.983 47.144 1.00 57.06 117 SER A C 1
ATOM 889 O O . SER A 1 117 ? -35.378 -27.114 46.464 1.00 57.06 117 SER A O 1
ATOM 891 N N . LYS A 1 118 ? -34.711 -29.234 46.695 1.00 50.47 118 LYS A N 1
ATOM 892 C CA . LYS A 1 118 ? -35.224 -29.698 45.401 1.00 50.47 118 LYS A CA 1
ATOM 893 C C . LYS A 1 118 ? -36.752 -29.789 45.469 1.00 50.47 118 LYS A C 1
ATOM 895 O O . LYS A 1 118 ? -37.279 -30.719 46.076 1.00 50.47 118 LYS A O 1
ATOM 900 N N . GLN A 1 119 ? -37.469 -28.859 44.840 1.00 60.09 119 GLN A N 1
ATOM 901 C CA . GLN A 1 119 ? -38.907 -29.017 44.605 1.00 60.09 119 GLN A CA 1
ATOM 902 C C . GLN A 1 119 ? -39.143 -29.841 43.334 1.00 60.09 119 GLN A C 1
ATOM 904 O O . GLN A 1 119 ? -38.577 -29.565 42.277 1.00 60.09 119 GLN A O 1
ATOM 909 N N . LYS A 1 120 ? -39.970 -30.883 43.452 1.00 54.31 120 LYS A N 1
ATOM 910 C CA . LYS A 1 120 ? -40.384 -31.738 42.335 1.00 54.31 120 LYS A CA 1
ATOM 911 C C . LYS A 1 120 ? -41.541 -31.063 41.603 1.00 54.31 120 LYS A C 1
ATOM 913 O O . LYS A 1 120 ? -42.561 -30.776 42.222 1.00 54.31 120 LYS A O 1
ATOM 918 N N . VAL A 1 121 ? -41.395 -30.848 40.298 1.00 74.00 121 VAL A N 1
ATOM 919 C CA . VAL A 1 121 ? -42.496 -30.417 39.428 1.00 74.00 121 VAL A CA 1
ATOM 920 C C . VAL A 1 121 ? -42.927 -31.618 38.595 1.00 74.00 121 VAL A C 1
ATOM 922 O O . VAL A 1 121 ? -42.129 -32.177 37.841 1.00 74.00 121 VAL A O 1
ATOM 925 N N . ASN A 1 122 ? -44.183 -32.032 38.755 1.00 71.44 122 ASN A N 1
ATOM 926 C CA . ASN A 1 122 ? -44.780 -33.103 37.963 1.00 71.44 122 ASN A CA 1
ATOM 927 C C . ASN A 1 122 ? -45.445 -32.491 36.729 1.00 71.44 122 ASN A C 1
ATOM 929 O O . ASN A 1 122 ? -46.359 -31.677 36.864 1.00 71.44 122 ASN A O 1
ATOM 933 N N . ARG A 1 123 ? -45.006 -32.889 35.530 1.00 78.38 123 ARG A N 1
ATOM 934 C CA . ARG A 1 123 ? -45.660 -32.524 34.268 1.00 78.38 123 ARG A CA 1
ATOM 935 C C . ARG A 1 123 ? -46.257 -33.776 33.635 1.00 78.38 123 ARG A C 1
ATOM 937 O O . ARG A 1 123 ? -45.542 -34.739 33.363 1.00 78.38 123 ARG A O 1
ATOM 944 N N . VAL A 1 124 ? -47.564 -33.750 33.389 1.00 80.88 124 VAL A N 1
ATOM 945 C CA . VAL A 1 124 ? -48.251 -34.785 32.608 1.00 80.88 124 VAL A CA 1
ATOM 946 C C . VAL A 1 124 ? -48.048 -34.469 31.127 1.00 80.88 124 VAL A C 1
ATOM 948 O O . VAL A 1 124 ? -48.388 -33.376 30.672 1.00 80.88 124 VAL A O 1
ATOM 951 N N . VAL A 1 125 ? -47.453 -35.399 30.381 1.00 79.56 125 VAL A N 1
ATOM 952 C CA . VAL A 1 125 ? -47.242 -35.280 28.931 1.00 79.56 125 VAL A CA 1
ATOM 953 C C . VAL A 1 125 ? -48.003 -36.405 28.234 1.00 79.56 125 VAL A C 1
ATOM 955 O O . VAL A 1 125 ? -47.948 -37.561 28.654 1.00 79.56 125 VAL A O 1
ATOM 958 N N . LYS A 1 126 ? -48.740 -36.059 27.173 1.00 84.62 126 LYS A N 1
ATOM 959 C CA . LYS A 1 126 ? -49.510 -37.003 26.355 1.00 84.62 126 LYS A CA 1
ATOM 960 C C . LYS A 1 126 ? -48.643 -37.472 25.195 1.00 84.62 126 LYS A C 1
ATOM 962 O O . LYS A 1 126 ? -48.217 -36.648 24.390 1.00 84.62 126 LYS A O 1
ATOM 967 N N . PHE A 1 127 ? -48.397 -38.775 25.102 1.00 76.06 127 PHE A N 1
ATOM 968 C CA . PHE A 1 127 ? -47.673 -39.371 23.982 1.00 76.06 127 PHE A CA 1
ATOM 969 C C . PHE A 1 127 ? -48.413 -40.620 23.504 1.00 76.06 127 PHE A C 1
ATOM 971 O O . PHE A 1 127 ? -48.781 -41.472 24.310 1.00 76.06 127 PHE A O 1
ATOM 978 N N . ALA A 1 128 ? -48.681 -40.704 22.197 1.00 71.62 128 ALA A N 1
ATOM 979 C CA . ALA A 1 128 ? -49.406 -41.818 21.575 1.00 71.62 128 ALA A CA 1
ATOM 980 C C . ALA A 1 128 ? -50.750 -42.171 22.262 1.00 71.62 128 ALA A C 1
ATOM 982 O O . ALA A 1 128 ? -51.075 -43.339 22.465 1.00 71.62 128 ALA A O 1
ATOM 983 N N . GLY A 1 129 ? -51.522 -41.155 22.671 1.00 81.00 129 GLY A N 1
ATOM 984 C CA . GLY A 1 129 ? -52.839 -41.334 23.299 1.00 81.00 129 GLY A CA 1
ATOM 985 C C . GLY A 1 129 ? -52.820 -41.840 24.748 1.00 81.00 129 GLY A C 1
ATOM 986 O O . GLY A 1 129 ? -53.885 -41.993 25.338 1.00 81.00 129 GLY A O 1
ATOM 987 N N . LYS A 1 130 ? -51.639 -42.062 25.343 1.00 78.25 130 LYS A N 1
ATOM 988 C CA . LYS A 1 130 ? -51.472 -42.439 26.753 1.00 78.25 130 LYS A CA 1
ATOM 989 C C . LYS A 1 130 ? -50.795 -41.303 27.524 1.00 78.25 130 LYS A C 1
ATOM 991 O O . LYS A 1 130 ? -49.907 -40.619 27.008 1.00 78.25 130 LYS A O 1
ATOM 996 N N . GLU A 1 131 ? -51.258 -41.055 28.744 1.00 85.06 131 GLU A N 1
ATOM 997 C CA . GLU A 1 131 ? -50.738 -39.987 29.602 1.00 85.06 131 GLU A CA 1
ATOM 998 C C . GLU A 1 131 ? -49.616 -40.529 30.498 1.00 85.06 131 GLU A C 1
ATOM 1000 O O . GLU A 1 131 ? -49.788 -41.555 31.155 1.00 85.06 131 GLU A O 1
ATOM 1005 N N . TYR A 1 132 ? -48.468 -39.844 30.530 1.00 76.50 132 TYR A N 1
ATOM 1006 C CA . TYR A 1 132 ? -47.314 -40.212 31.356 1.00 76.50 132 TYR A CA 1
ATOM 1007 C C . TYR A 1 132 ? -46.910 -39.041 32.262 1.00 76.50 132 TYR A C 1
ATOM 1009 O O . TYR A 1 132 ? -46.803 -37.899 31.804 1.00 76.50 132 TYR A O 1
ATOM 1017 N N . SER A 1 133 ? -46.664 -39.309 33.550 1.00 76.62 133 SER A N 1
ATOM 1018 C CA . SER A 1 133 ? -46.162 -38.312 34.505 1.00 76.62 133 SER A CA 1
ATOM 1019 C C . SER A 1 133 ? -44.634 -38.338 34.558 1.00 76.62 133 SER A C 1
ATOM 1021 O O . SER A 1 133 ? -44.051 -39.296 35.069 1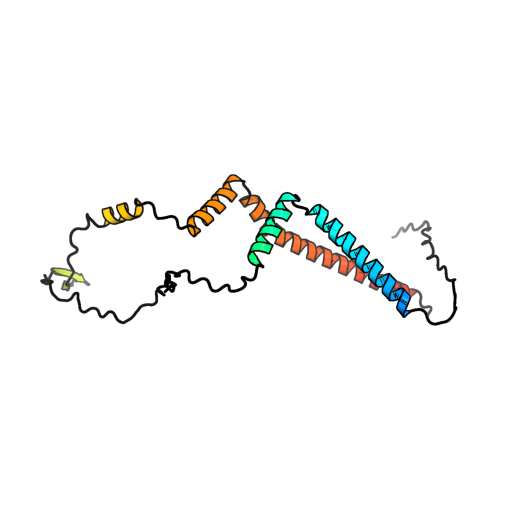.00 76.62 133 SER A O 1
ATOM 1023 N N . VAL A 1 134 ? -43.980 -37.285 34.067 1.00 79.06 134 VAL A N 1
ATOM 1024 C CA . VAL A 1 134 ? -42.518 -37.144 34.144 1.00 79.06 134 VAL A CA 1
ATOM 1025 C C . VAL A 1 134 ? -42.178 -36.107 35.212 1.00 79.06 134 VAL A C 1
ATOM 1027 O O . VAL A 1 134 ? -42.606 -34.954 35.131 1.00 79.06 134 VAL A O 1
ATOM 1030 N N . SER A 1 135 ? -41.413 -36.512 36.229 1.00 69.06 135 SER A N 1
ATOM 1031 C CA . SER A 1 135 ? -40.885 -35.601 37.249 1.00 69.06 135 SER A CA 1
ATOM 1032 C C . SER A 1 135 ? -39.501 -35.105 36.829 1.00 69.06 135 SER A C 1
ATOM 1034 O O . SER A 1 135 ? -38.544 -35.881 36.827 1.00 69.06 135 SER A O 1
ATOM 1036 N N . THR A 1 136 ? -39.374 -33.823 36.491 1.00 68.00 136 THR A N 1
ATOM 1037 C CA . THR A 1 136 ? -38.080 -33.200 36.161 1.00 68.00 136 THR A CA 1
ATOM 1038 C C . THR A 1 136 ? -37.658 -32.224 37.253 1.00 68.00 136 THR A C 1
ATOM 1040 O O . THR A 1 136 ? -38.474 -31.438 37.736 1.00 68.00 136 THR A O 1
ATOM 1043 N N . ILE A 1 137 ? -36.379 -32.251 37.631 1.00 58.34 137 ILE A N 1
ATOM 1044 C CA . ILE A 1 137 ? -35.793 -31.331 38.614 1.00 58.34 137 ILE A CA 1
ATOM 1045 C C . ILE A 1 137 ? -35.190 -30.156 37.841 1.00 58.34 137 ILE A C 1
ATOM 1047 O O . ILE A 1 137 ? -34.224 -30.343 37.105 1.00 58.34 137 ILE A O 1
ATOM 1051 N N . VAL A 1 138 ? -35.763 -28.960 37.991 1.00 56.41 138 VAL A N 1
ATOM 1052 C CA . VAL A 1 138 ? -35.308 -27.739 37.304 1.00 56.41 138 VAL A CA 1
ATOM 1053 C C . VAL A 1 138 ? -34.751 -26.754 38.341 1.00 56.41 138 VAL A C 1
ATOM 1055 O O . VAL A 1 138 ? -35.412 -26.529 39.359 1.00 56.41 138 VAL A O 1
ATOM 1058 N N . PRO A 1 139 ? -33.556 -26.167 38.134 1.00 46.16 139 PRO A N 1
ATOM 1059 C CA . PRO A 1 139 ? -33.041 -25.120 39.012 1.00 46.16 139 PRO A CA 1
ATOM 1060 C C . PRO A 1 139 ? -33.851 -23.823 38.845 1.00 46.16 139 PRO A C 1
ATOM 1062 O O . PRO A 1 139 ? -34.080 -23.360 37.731 1.00 46.16 139 PRO A O 1
ATOM 1065 N N . GLN A 1 140 ? -34.286 -23.232 39.961 1.00 53.91 140 GLN A N 1
ATOM 1066 C CA . GLN A 1 140 ? -34.991 -21.945 39.988 1.00 53.91 140 GLN A CA 1
ATOM 1067 C C . GLN A 1 140 ? -34.033 -20.803 39.611 1.00 53.91 140 GLN A C 1
ATOM 1069 O O . GLN A 1 140 ? -33.040 -20.564 40.301 1.00 53.91 140 GLN A O 1
ATOM 1074 N N . ALA A 1 141 ? -34.339 -20.083 38.531 1.00 52.22 141 ALA A N 1
ATOM 1075 C CA . ALA A 1 141 ? -33.669 -18.839 38.175 1.00 52.22 141 ALA A CA 1
ATOM 1076 C C . ALA A 1 141 ? -34.185 -17.710 39.080 1.00 52.22 141 ALA A C 1
ATOM 1078 O O . ALA A 1 141 ? -35.364 -17.363 39.032 1.00 52.22 141 ALA A O 1
ATOM 1079 N N . LYS A 1 142 ? -33.310 -17.133 39.910 1.00 55.25 142 LYS A N 1
ATOM 1080 C CA . LYS A 1 142 ? -33.641 -15.939 40.694 1.00 55.25 142 LYS A CA 1
ATOM 1081 C C . LYS A 1 142 ? -33.574 -14.684 39.815 1.00 55.25 142 LYS A C 1
ATOM 1083 O O . LYS A 1 142 ? -32.526 -14.376 39.258 1.00 55.25 142 LYS A O 1
ATOM 1088 N N . ASP A 1 143 ? -34.702 -13.984 39.722 1.00 52.31 143 ASP A N 1
ATOM 1089 C CA . ASP A 1 143 ? -34.867 -12.540 39.490 1.00 52.31 143 ASP A CA 1
ATOM 1090 C C . ASP A 1 143 ? -33.910 -11.863 38.485 1.00 52.31 143 ASP A C 1
ATOM 1092 O O . ASP A 1 143 ? -33.000 -11.106 38.833 1.00 52.31 143 ASP A O 1
ATOM 1096 N N . GLY A 1 144 ? -34.183 -12.069 37.194 1.00 57.28 144 GLY A N 1
ATOM 1097 C CA . GLY A 1 144 ? -33.437 -11.530 36.048 1.00 57.28 144 GLY A CA 1
ATOM 1098 C C . GLY A 1 144 ? -33.619 -10.035 35.744 1.00 57.28 144 GLY A C 1
ATOM 1099 O O . GLY A 1 144 ? -33.647 -9.665 34.577 1.00 57.28 144 GLY A O 1
ATOM 1100 N N . LYS A 1 145 ? -33.742 -9.162 36.752 1.00 58.34 145 LYS A N 1
ATOM 1101 C CA . LYS A 1 145 ? -33.867 -7.702 36.533 1.00 58.34 145 LYS A CA 1
ATOM 1102 C C . LYS A 1 145 ? -32.592 -6.900 36.807 1.00 58.34 145 LYS A C 1
ATOM 1104 O O . LYS A 1 145 ? -32.579 -5.709 36.576 1.00 58.34 145 LYS A O 1
ATOM 1109 N N . LYS A 1 146 ? -31.517 -7.532 37.293 1.00 63.75 146 LYS A N 1
ATOM 1110 C CA . LYS A 1 146 ? -30.252 -6.844 37.642 1.00 63.75 146 LYS A CA 1
ATOM 1111 C C . LYS A 1 146 ? -29.061 -7.262 36.770 1.00 63.75 146 LYS A C 1
ATOM 1113 O O . LYS A 1 146 ? -27.952 -6.794 36.999 1.00 63.75 146 LYS A O 1
ATOM 1118 N N . SER A 1 147 ? -29.251 -8.195 35.833 1.00 69.50 147 SER A N 1
ATOM 1119 C CA . SER A 1 147 ? -28.194 -8.676 34.930 1.00 69.50 147 SER A CA 1
ATOM 1120 C C . SER A 1 147 ? -28.140 -7.874 33.634 1.00 69.50 147 SER A C 1
ATOM 1122 O O . SER A 1 147 ? -27.049 -7.528 33.199 1.00 69.50 147 SER A O 1
ATOM 1124 N N . LEU A 1 148 ? -29.295 -7.538 33.053 1.00 82.06 148 LEU A N 1
ATOM 1125 C CA . LEU A 1 148 ? -29.367 -6.715 31.844 1.00 82.06 148 LEU A CA 1
ATOM 1126 C C . LEU A 1 148 ? -28.881 -5.293 32.111 1.00 82.06 148 LEU A C 1
ATOM 1128 O O . LEU A 1 148 ? -28.055 -4.808 31.351 1.00 82.06 148 LEU A O 1
ATOM 1132 N N . ASP A 1 149 ? -29.275 -4.695 33.238 1.00 80.38 149 ASP A N 1
ATOM 1133 C CA . ASP A 1 149 ? -28.791 -3.370 33.644 1.00 80.38 149 ASP A CA 1
ATOM 1134 C C . ASP A 1 149 ? -27.272 -3.348 33.846 1.00 80.38 149 ASP A C 1
ATOM 1136 O O . ASP A 1 149 ? -26.626 -2.389 33.457 1.00 80.38 149 ASP A O 1
ATOM 1140 N N . LYS A 1 150 ? -26.668 -4.431 34.356 1.00 78.81 150 LYS A N 1
ATOM 1141 C CA . LYS A 1 150 ? -25.202 -4.553 34.477 1.00 78.81 150 LYS A CA 1
ATOM 1142 C C . LYS A 1 150 ? -24.493 -4.730 33.137 1.00 78.81 150 LYS A C 1
ATOM 1144 O O . LYS A 1 150 ? -23.351 -4.310 32.999 1.00 78.81 150 LYS A O 1
ATOM 1149 N N . VAL A 1 151 ? -25.134 -5.382 32.167 1.00 80.94 151 VAL A N 1
ATOM 1150 C CA . VAL A 1 151 ? -24.595 -5.506 30.803 1.00 80.94 151 VAL A CA 1
ATOM 1151 C C . VAL A 1 151 ? -24.720 -4.173 30.072 1.00 80.94 151 VAL A C 1
ATOM 1153 O O . VAL A 1 151 ? -23.792 -3.794 29.368 1.00 80.94 151 VAL A O 1
ATOM 1156 N N . LEU A 1 152 ? -25.818 -3.445 30.282 1.00 83.94 152 LEU A N 1
ATOM 1157 C CA . LEU A 1 152 ? -25.999 -2.077 29.806 1.00 83.94 152 LEU A CA 1
ATOM 1158 C C . LEU A 1 152 ? -24.969 -1.133 30.433 1.00 83.94 152 LEU A C 1
ATOM 1160 O O . LEU A 1 152 ? -24.324 -0.401 29.693 1.00 83.94 152 LEU A O 1
ATOM 1164 N N . ASP A 1 153 ? -24.724 -1.224 31.742 1.00 79.62 153 ASP A N 1
ATOM 1165 C CA . ASP A 1 153 ? -23.671 -0.461 32.424 1.00 79.62 153 ASP A CA 1
ATOM 1166 C C . ASP A 1 153 ? -22.286 -0.793 31.853 1.00 79.62 153 ASP A C 1
ATOM 1168 O O . ASP A 1 153 ? -21.538 0.114 31.504 1.00 79.62 153 ASP A O 1
ATOM 1172 N N . ALA A 1 154 ? -21.974 -2.077 31.641 1.00 73.00 154 ALA A N 1
ATOM 1173 C CA . ALA A 1 154 ? -20.697 -2.521 31.071 1.00 73.00 154 ALA A CA 1
ATOM 1174 C C . ALA A 1 154 ? -20.509 -2.154 29.585 1.00 73.00 154 ALA A C 1
ATOM 1176 O O . ALA A 1 154 ? -19.380 -2.141 29.091 1.00 73.00 154 ALA A O 1
ATOM 1177 N N . LEU A 1 155 ? -21.601 -1.895 28.858 1.00 72.88 155 LEU A N 1
ATOM 1178 C CA . LEU A 1 155 ? -21.573 -1.400 27.480 1.00 72.88 155 LEU A CA 1
ATOM 1179 C C . LEU A 1 155 ? -21.576 0.137 27.417 1.00 72.88 155 LEU A C 1
ATOM 1181 O O . LEU A 1 155 ? -21.080 0.700 26.444 1.00 72.88 155 LEU A O 1
ATOM 1185 N N . SER A 1 156 ? -22.131 0.798 28.439 1.00 72.25 156 SER A N 1
ATOM 1186 C CA . SER A 1 156 ? -22.164 2.257 28.584 1.00 72.25 156 SER A CA 1
ATOM 1187 C C . SER A 1 156 ? -20.878 2.821 29.188 1.00 72.25 156 SER A C 1
ATOM 1189 O O . SER A 1 156 ? -20.518 3.966 28.908 1.00 72.25 156 SER A O 1
ATOM 1191 N N . GLU A 1 157 ? -20.146 2.015 29.966 1.00 72.81 157 GLU A N 1
ATOM 1192 C CA . GLU A 1 157 ? -18.784 2.337 30.362 1.00 72.81 157 GLU A CA 1
ATOM 1193 C C . GLU A 1 157 ? -17.931 2.453 29.093 1.00 72.81 157 GLU A C 1
ATOM 1195 O O . GLU A 1 157 ? -17.859 1.501 28.307 1.00 72.81 157 GLU A O 1
ATOM 1200 N N . PRO A 1 158 ? -17.270 3.601 28.857 1.00 66.44 158 PRO A N 1
ATOM 1201 C CA . PRO A 1 158 ? -16.434 3.772 27.685 1.00 66.44 158 PRO A CA 1
ATOM 1202 C C . PRO A 1 158 ? -15.308 2.745 27.759 1.00 66.44 158 PRO A C 1
ATOM 1204 O O . PRO A 1 158 ? -14.359 2.887 28.538 1.00 66.44 158 PRO A O 1
ATOM 1207 N N . LYS A 1 159 ? -15.431 1.684 26.950 1.00 69.81 159 LYS A N 1
ATOM 1208 C CA . LYS A 1 159 ? -14.379 0.690 26.752 1.00 69.81 159 LYS A CA 1
ATOM 1209 C C . LYS A 1 159 ? -13.093 1.460 26.520 1.00 69.81 159 LYS A C 1
ATOM 1211 O O . LYS A 1 159 ? -13.029 2.314 25.635 1.00 69.81 159 LYS A O 1
ATOM 1216 N N . LYS A 1 160 ? -12.091 1.199 27.362 1.00 73.94 160 LYS A N 1
ATOM 1217 C CA . LYS A 1 160 ? -10.768 1.805 27.238 1.00 73.94 160 LYS A CA 1
ATOM 1218 C C . LYS A 1 160 ? -10.232 1.391 25.879 1.00 73.94 160 LYS A C 1
ATOM 1220 O O . LYS A 1 160 ? -9.698 0.294 25.764 1.00 73.94 160 LYS A O 1
ATOM 1225 N N . VAL A 1 161 ? -10.431 2.242 24.873 1.00 71.94 161 VAL A N 1
ATOM 1226 C CA . VAL A 1 161 ? -9.871 2.058 23.540 1.00 71.94 161 VAL A CA 1
ATOM 1227 C C . VAL A 1 161 ? -8.383 1.865 23.743 1.00 71.94 161 VAL A C 1
ATOM 1229 O O . VAL A 1 161 ? -7.663 2.778 24.159 1.00 71.94 161 VAL A O 1
ATOM 1232 N N . SER A 1 162 ? -7.947 0.621 23.579 1.00 83.19 162 SER A N 1
ATOM 1233 C CA . SER A 1 162 ? -6.540 0.292 23.706 1.00 83.19 162 SER A CA 1
ATOM 1234 C C . SER A 1 162 ? -5.796 1.104 22.655 1.00 83.19 162 SER A C 1
ATOM 1236 O O . SER A 1 162 ? -6.340 1.373 21.583 1.00 83.19 162 SER A O 1
ATOM 1238 N N . THR A 1 163 ? -4.549 1.490 22.922 1.00 83.12 163 THR A N 1
ATOM 1239 C CA . THR A 1 163 ? -3.726 2.218 21.946 1.00 83.12 163 THR A CA 1
ATOM 1240 C C . THR A 1 163 ? -3.731 1.519 20.580 1.00 83.12 163 THR A C 1
ATOM 1242 O O . THR A 1 163 ? -3.729 2.187 19.556 1.00 83.12 163 THR A O 1
ATOM 1245 N N . MET A 1 164 ? -3.833 0.185 20.558 1.00 85.38 164 MET A N 1
ATOM 1246 C CA . MET A 1 164 ? -3.966 -0.607 19.333 1.00 85.38 164 MET A CA 1
ATOM 1247 C C . MET A 1 164 ? -5.288 -0.361 18.588 1.00 85.38 164 MET A C 1
ATOM 1249 O O . MET A 1 164 ? -5.279 -0.102 17.388 1.00 85.38 164 MET A O 1
ATOM 1253 N N . GLU A 1 165 ? -6.419 -0.402 19.294 1.00 85.88 165 GLU A N 1
ATOM 1254 C CA . GLU A 1 165 ? -7.752 -0.200 18.710 1.00 85.88 165 GLU A CA 1
ATOM 1255 C C . GLU A 1 165 ? -7.951 1.250 18.267 1.00 85.88 165 GLU A C 1
ATOM 1257 O O . GLU A 1 165 ? -8.499 1.501 17.197 1.00 85.88 165 GLU A O 1
ATOM 1262 N N . LYS A 1 166 ? -7.443 2.213 19.048 1.00 90.12 166 LYS A N 1
ATOM 1263 C CA . LYS A 1 166 ? -7.481 3.628 18.680 1.00 90.12 166 LYS A CA 1
ATOM 1264 C C . LYS A 1 166 ? -6.653 3.894 17.428 1.00 90.12 166 LYS A C 1
ATOM 1266 O O . LYS A 1 166 ? -7.147 4.590 16.554 1.00 90.12 166 LYS A O 1
ATOM 1271 N N . SER A 1 167 ? -5.444 3.335 17.325 1.00 90.50 167 SER A N 1
ATOM 1272 C CA . SER A 1 167 ? -4.615 3.498 16.129 1.00 90.50 167 SER A CA 1
ATOM 1273 C C . SER A 1 167 ? -5.262 2.862 14.903 1.00 90.50 167 SER A C 1
ATOM 1275 O O . SER A 1 167 ? -5.318 3.513 13.871 1.00 90.50 167 SER A O 1
ATOM 1277 N N . SER A 1 168 ? -5.802 1.638 15.002 1.00 88.88 168 SER A N 1
ATOM 1278 C CA . SER A 1 168 ? -6.522 1.008 13.879 1.00 88.88 168 SER A CA 1
ATOM 1279 C C . SER A 1 168 ? -7.683 1.879 13.402 1.00 88.88 168 SER A C 1
ATOM 1281 O O . SER A 1 168 ? -7.806 2.161 12.217 1.00 88.88 168 SER A O 1
ATOM 1283 N N . PHE A 1 169 ? -8.492 2.366 14.339 1.00 90.81 169 PHE A N 1
ATOM 1284 C CA . PHE A 1 169 ? -9.631 3.218 14.027 1.00 90.81 169 PHE A CA 1
ATOM 1285 C C . PHE A 1 169 ? -9.224 4.589 13.469 1.00 90.81 169 PHE A C 1
ATOM 1287 O O . PHE A 1 169 ? -9.935 5.154 12.643 1.00 90.81 169 PHE A O 1
ATOM 1294 N N . ASP A 1 170 ? -8.089 5.136 13.910 1.00 92.38 170 ASP A N 1
ATOM 1295 C CA . ASP A 1 170 ? -7.541 6.390 13.388 1.00 92.38 170 ASP A CA 1
ATOM 1296 C C . ASP A 1 170 ? -7.047 6.222 11.945 1.00 92.38 170 ASP A C 1
ATOM 1298 O O . ASP A 1 170 ? -7.303 7.086 11.111 1.00 92.38 170 ASP A O 1
ATOM 1302 N N . TRP A 1 171 ? -6.449 5.072 11.613 1.00 91.75 171 TRP A N 1
ATOM 1303 C CA . TRP A 1 171 ? -6.111 4.717 10.232 1.00 91.75 171 TRP A CA 1
ATOM 1304 C C . TRP A 1 171 ? -7.348 4.560 9.354 1.00 91.75 171 TRP A C 1
ATOM 1306 O O . TRP A 1 171 ? -7.364 5.061 8.233 1.00 91.75 171 TRP A O 1
ATOM 1316 N N . ASP A 1 172 ? -8.389 3.895 9.852 1.00 87.81 172 ASP A N 1
ATOM 1317 C CA . ASP A 1 172 ? -9.640 3.724 9.109 1.00 87.81 172 ASP A CA 1
ATOM 1318 C C . ASP A 1 172 ? -10.311 5.073 8.830 1.00 87.81 172 ASP A C 1
ATOM 1320 O O . ASP A 1 172 ? -10.653 5.376 7.689 1.00 87.81 172 ASP A O 1
ATOM 1324 N N . LYS A 1 173 ? -10.372 5.950 9.836 1.00 90.12 173 LYS A N 1
ATOM 1325 C CA . LYS A 1 173 ? -10.868 7.322 9.669 1.00 90.12 173 LYS A CA 1
ATOM 1326 C C . LYS A 1 173 ? -10.013 8.174 8.745 1.00 90.12 173 LYS A C 1
ATOM 1328 O O . LYS A 1 173 ? -10.548 9.046 8.068 1.00 90.12 173 LYS A O 1
ATOM 1333 N N . PHE A 1 174 ? -8.696 7.998 8.767 1.00 89.44 174 PHE A N 1
ATOM 1334 C CA . PHE A 1 174 ? -7.795 8.722 7.879 1.00 89.44 174 PHE A CA 1
ATOM 1335 C C . PHE A 1 174 ? -8.027 8.314 6.419 1.00 89.44 174 PHE A C 1
ATOM 1337 O O . PHE A 1 174 ? -8.179 9.185 5.568 1.00 89.44 174 PHE A O 1
ATOM 1344 N N . LYS A 1 175 ? -8.158 7.009 6.145 1.00 90.44 175 LYS A N 1
ATOM 1345 C CA . LYS A 1 175 ? -8.467 6.492 4.802 1.00 90.44 175 LYS A CA 1
ATOM 1346 C C . LYS A 1 175 ? -9.819 6.988 4.283 1.00 90.44 175 LYS A C 1
ATOM 1348 O O . LYS A 1 175 ? -9.908 7.365 3.119 1.00 90.44 175 LYS A O 1
ATOM 1353 N N . GLU A 1 176 ? -10.837 7.043 5.145 1.00 85.44 176 GLU A N 1
ATOM 1354 C CA . GLU A 1 176 ? -12.170 7.555 4.797 1.00 85.44 176 GLU A CA 1
ATOM 1355 C C . GLU A 1 176 ? -12.159 9.068 4.518 1.00 85.44 176 GLU A C 1
ATOM 1357 O O . GLU A 1 176 ? -12.729 9.520 3.530 1.00 85.44 176 GLU A O 1
ATOM 1362 N N . LYS A 1 177 ? -11.484 9.863 5.361 1.00 86.19 177 LYS A N 1
ATOM 1363 C CA . LYS A 1 177 ? -11.425 11.330 5.213 1.00 86.19 177 LYS A CA 1
ATOM 1364 C C . LYS A 1 177 ? -10.675 11.786 3.973 1.00 86.19 177 LYS A C 1
ATOM 1366 O O . LYS A 1 177 ? -11.098 12.739 3.331 1.00 86.19 177 LYS A O 1
ATOM 1371 N N . GLU A 1 178 ? -9.554 11.141 3.682 1.00 84.50 178 GLU A N 1
ATOM 1372 C CA . GLU A 1 178 ? -8.730 11.490 2.529 1.00 84.50 178 GLU A CA 1
ATOM 1373 C C . GLU A 1 178 ? -9.241 10.827 1.238 1.00 84.50 178 GLU A C 1
ATOM 1375 O O . GLU A 1 178 ? -8.720 11.105 0.163 1.00 84.50 178 GLU A O 1
ATOM 1380 N N . GLY A 1 179 ? -10.240 9.936 1.317 1.00 81.19 179 GLY A N 1
ATOM 1381 C CA . GLY A 1 179 ? -10.762 9.202 0.157 1.00 81.19 179 GLY A CA 1
ATOM 1382 C C . GLY A 1 179 ? -9.760 8.218 -0.463 1.00 81.19 179 GLY A C 1
ATOM 1383 O O . GLY A 1 179 ? -9.989 7.700 -1.552 1.00 81.19 179 GLY A O 1
ATOM 1384 N N . ILE A 1 180 ? -8.654 7.931 0.233 1.00 80.31 180 ILE A N 1
ATOM 1385 C CA . ILE A 1 180 ? -7.540 7.105 -0.263 1.00 80.31 180 ILE A CA 1
ATOM 1386 C C . ILE A 1 180 ? -7.937 5.625 -0.350 1.00 80.31 180 ILE A C 1
ATOM 1388 O O . ILE A 1 180 ? -7.272 4.846 -1.025 1.00 80.31 180 ILE A O 1
ATOM 1392 N N . ASP A 1 181 ? -9.024 5.202 0.298 1.00 78.06 181 ASP A N 1
ATOM 1393 C CA . ASP A 1 181 ? -9.464 3.802 0.254 1.00 78.06 181 ASP A CA 1
ATOM 1394 C C . ASP A 1 181 ? -9.784 3.341 -1.183 1.00 78.06 181 ASP A C 1
ATOM 1396 O O . ASP A 1 181 ? -9.445 2.222 -1.581 1.00 78.06 181 ASP A O 1
ATOM 1400 N N . GLU A 1 182 ? -10.360 4.214 -2.012 1.00 75.69 182 GLU A N 1
ATOM 1401 C CA . GLU A 1 182 ? -10.644 3.905 -3.418 1.00 75.69 182 GLU A CA 1
ATOM 1402 C C . GLU A 1 182 ? -9.355 3.828 -4.251 1.00 75.69 182 GLU A C 1
ATOM 1404 O O . GLU A 1 182 ? -9.167 2.885 -5.020 1.00 75.69 182 GLU A O 1
ATOM 1409 N N . GLU A 1 183 ? -8.415 4.749 -4.041 1.00 77.44 183 GLU A N 1
ATOM 1410 C CA . GLU A 1 183 ? -7.119 4.764 -4.730 1.00 77.44 183 GLU A CA 1
ATOM 1411 C C . GLU A 1 183 ? -6.224 3.585 -4.315 1.00 77.44 183 GLU A C 1
ATOM 1413 O O . GLU A 1 183 ? -5.557 2.967 -5.147 1.00 77.44 183 GLU A O 1
ATOM 1418 N N . LEU A 1 184 ? -6.232 3.213 -3.034 1.00 75.69 184 LEU A N 1
ATOM 1419 C CA . LEU A 1 184 ? -5.457 2.094 -2.505 1.00 75.69 184 LEU A CA 1
ATOM 1420 C C . LEU A 1 184 ? -6.024 0.756 -2.990 1.00 75.69 184 LEU A C 1
ATOM 1422 O O . LEU A 1 184 ? -5.275 -0.151 -3.369 1.00 75.69 184 LEU A O 1
ATOM 1426 N N . THR A 1 185 ? -7.350 0.617 -3.024 1.00 74.38 185 THR A N 1
ATOM 1427 C CA . THR A 1 185 ? -7.991 -0.584 -3.577 1.00 74.38 185 THR A CA 1
ATOM 1428 C C . THR A 1 185 ? -7.807 -0.688 -5.089 1.00 74.38 185 THR A C 1
ATOM 1430 O O . THR A 1 185 ? -7.642 -1.795 -5.601 1.00 74.38 185 THR A O 1
ATOM 1433 N N . GLN A 1 186 ? -7.773 0.432 -5.812 1.00 70.25 186 GLN A N 1
ATOM 1434 C CA . GLN A 1 186 ? -7.392 0.446 -7.222 1.00 70.25 186 GLN A CA 1
ATOM 1435 C C . GLN A 1 186 ? -5.917 0.095 -7.400 1.00 70.25 186 GLN A C 1
ATOM 1437 O O . GLN A 1 186 ? -5.619 -0.806 -8.166 1.00 70.25 186 GLN A O 1
ATOM 1442 N N . SER A 1 187 ? -4.996 0.676 -6.633 1.00 72.19 187 SER A N 1
ATOM 1443 C CA . SER A 1 187 ? -3.557 0.382 -6.723 1.00 72.19 187 SER A CA 1
ATOM 1444 C C . SER A 1 187 ? -3.227 -1.084 -6.413 1.00 72.19 187 SER A C 1
ATOM 1446 O O . SER A 1 187 ? -2.402 -1.707 -7.081 1.00 72.19 187 SER A O 1
ATOM 1448 N N . THR A 1 188 ? -3.911 -1.683 -5.437 1.00 72.19 188 THR A N 1
ATOM 1449 C CA . THR A 1 188 ? -3.752 -3.112 -5.114 1.00 72.19 188 THR A CA 1
ATOM 1450 C C . THR A 1 188 ? -4.303 -4.037 -6.204 1.00 72.19 188 THR A C 1
ATOM 1452 O O . THR A 1 188 ? -3.739 -5.109 -6.424 1.00 72.19 188 THR A O 1
ATOM 1455 N N . LYS A 1 189 ? -5.359 -3.628 -6.922 1.00 73.06 189 LYS A N 1
ATOM 1456 C CA . LYS A 1 189 ? -5.908 -4.355 -8.083 1.00 73.06 189 LYS A CA 1
ATOM 1457 C C . LYS A 1 189 ? -5.084 -4.134 -9.356 1.00 73.06 189 LYS A C 1
ATOM 1459 O O . LYS A 1 189 ? -4.805 -5.094 -10.073 1.00 73.06 189 LYS A O 1
ATOM 1464 N N . ASN A 1 190 ? -4.645 -2.903 -9.597 1.00 73.12 190 ASN A N 1
ATOM 1465 C CA . ASN A 1 190 ? -3.806 -2.507 -10.725 1.00 73.12 190 ASN A CA 1
ATOM 1466 C C . ASN A 1 190 ? -2.473 -3.247 -10.674 1.00 73.12 190 ASN A C 1
ATOM 1468 O O . ASN A 1 190 ? -2.039 -3.765 -11.688 1.00 73.12 190 ASN A O 1
ATOM 1472 N N . GLY A 1 191 ? -1.917 -3.496 -9.484 1.00 82.31 191 GLY A N 1
ATOM 1473 C CA . GLY A 1 191 ? -0.721 -4.328 -9.353 1.00 82.31 191 GLY A CA 1
ATOM 1474 C C . GLY A 1 191 ? -0.845 -5.749 -9.931 1.00 82.31 191 GLY A C 1
ATOM 1475 O O . GLY A 1 191 ? 0.181 -6.350 -10.240 1.00 82.31 191 GLY A O 1
ATOM 1476 N N . TYR A 1 192 ? -2.049 -6.318 -10.082 1.00 87.50 192 TYR A N 1
ATOM 1477 C CA . TYR A 1 192 ? -2.249 -7.586 -10.801 1.00 87.50 192 TYR A CA 1
ATOM 1478 C C . TYR A 1 192 ? -2.402 -7.376 -12.313 1.00 87.50 192 TYR A C 1
ATOM 1480 O O . TYR A 1 192 ? -1.784 -8.103 -13.088 1.00 87.50 192 TYR A O 1
ATOM 1488 N N . ILE A 1 193 ? -3.175 -6.368 -12.727 1.00 88.56 193 ILE A N 1
ATOM 1489 C CA . ILE A 1 193 ? -3.383 -6.019 -14.141 1.00 88.56 193 ILE A CA 1
ATOM 1490 C C . ILE A 1 193 ? -2.057 -5.613 -14.792 1.00 88.56 193 ILE A C 1
ATOM 1492 O O . ILE A 1 193 ? -1.709 -6.153 -15.835 1.00 88.56 193 ILE A O 1
ATOM 1496 N N . ASP A 1 194 ? -1.269 -4.773 -14.128 1.00 86.56 194 ASP A N 1
ATOM 1497 C CA . ASP A 1 194 ? 0.042 -4.309 -14.583 1.00 86.56 194 ASP A CA 1
ATOM 1498 C C . ASP A 1 194 ? 1.021 -5.479 -14.733 1.00 86.56 194 ASP A C 1
ATOM 1500 O O . ASP A 1 194 ? 1.771 -5.562 -15.704 1.00 86.56 194 ASP A O 1
ATOM 1504 N N . LYS A 1 195 ? 0.994 -6.439 -13.796 1.00 91.38 195 LYS A N 1
ATOM 1505 C CA . LYS A 1 195 ? 1.799 -7.667 -13.899 1.00 91.38 195 LYS A CA 1
ATOM 1506 C C . LYS A 1 195 ? 1.362 -8.522 -15.080 1.00 91.38 195 LYS A C 1
ATOM 1508 O O . LYS A 1 195 ? 2.211 -9.091 -15.760 1.00 91.38 195 LYS A O 1
ATOM 1513 N N . GLN A 1 196 ? 0.061 -8.630 -15.319 1.00 93.25 196 GLN A N 1
ATOM 1514 C CA . GLN A 1 196 ? -0.469 -9.389 -16.442 1.00 93.25 196 GLN A CA 1
ATOM 1515 C C . GLN A 1 196 ? -0.132 -8.720 -17.781 1.00 93.25 196 GLN A C 1
ATOM 1517 O O . GLN A 1 196 ? 0.326 -9.404 -18.693 1.00 93.25 196 GLN A O 1
ATOM 1522 N N . GLU A 1 197 ? -0.293 -7.400 -17.896 1.00 93.75 197 GLU A N 1
ATOM 1523 C CA . GLU A 1 197 ? 0.092 -6.633 -19.085 1.00 93.75 197 GLU A CA 1
ATOM 1524 C C . GLU A 1 197 ? 1.596 -6.755 -19.343 1.00 93.75 197 GLU A C 1
ATOM 1526 O O . GLU A 1 197 ? 2.028 -6.984 -20.472 1.00 93.75 197 GLU A O 1
ATOM 1531 N N . PHE A 1 198 ? 2.406 -6.674 -18.287 1.00 95.38 198 PHE A N 1
ATOM 1532 C CA . PHE A 1 198 ? 3.843 -6.872 -18.382 1.00 95.38 198 PHE A CA 1
ATOM 1533 C C . PHE A 1 198 ? 4.197 -8.263 -18.921 1.00 95.38 198 PHE A C 1
ATOM 1535 O O . PHE A 1 198 ? 5.013 -8.362 -19.836 1.00 95.38 198 PHE A O 1
ATOM 1542 N N . LEU A 1 199 ? 3.566 -9.327 -18.412 1.00 96.94 199 LEU A N 1
ATOM 1543 C CA . LEU A 1 199 ? 3.771 -10.685 -18.926 1.00 96.94 199 LEU A CA 1
ATOM 1544 C C . LEU A 1 199 ? 3.376 -10.796 -20.403 1.00 96.94 199 LEU A C 1
ATOM 1546 O O . LEU A 1 199 ? 4.157 -11.309 -21.197 1.00 96.94 199 LEU A O 1
ATOM 1550 N N . GLN A 1 200 ? 2.232 -10.231 -20.796 1.00 96.12 200 GLN A N 1
ATOM 1551 C CA . GLN A 1 200 ? 1.802 -10.207 -22.198 1.00 96.12 200 GLN A CA 1
ATOM 1552 C C . GLN A 1 200 ? 2.801 -9.457 -23.089 1.00 96.12 200 GLN A C 1
ATOM 1554 O O . GLN A 1 200 ? 3.153 -9.928 -24.169 1.00 96.12 200 GLN A O 1
ATOM 1559 N N . ARG A 1 201 ? 3.311 -8.308 -22.633 1.00 96.94 201 ARG A N 1
ATOM 1560 C CA . ARG A 1 201 ? 4.316 -7.524 -23.362 1.00 96.94 201 ARG A CA 1
ATOM 1561 C C . ARG A 1 201 ? 5.637 -8.279 -23.502 1.00 96.94 201 ARG A C 1
ATOM 1563 O O . ARG A 1 201 ? 6.260 -8.223 -24.561 1.00 96.94 201 ARG A O 1
ATOM 1570 N N . LEU A 1 202 ? 6.074 -8.974 -22.452 1.00 97.19 202 LEU A N 1
ATOM 1571 C CA . LEU A 1 202 ? 7.264 -9.821 -22.506 1.00 97.19 202 LEU A CA 1
ATOM 1572 C C . LEU A 1 202 ? 7.090 -10.981 -23.487 1.00 97.19 202 LEU A C 1
ATOM 1574 O O . LEU A 1 202 ? 8.001 -11.234 -24.275 1.00 97.19 202 LEU A O 1
ATOM 1578 N N . ASP A 1 203 ? 5.936 -11.646 -23.462 1.00 97.06 203 ASP A N 1
ATOM 1579 C CA . ASP A 1 203 ? 5.627 -12.751 -24.369 1.00 97.06 203 ASP A CA 1
ATOM 1580 C C . ASP A 1 203 ? 5.650 -12.289 -25.831 1.00 97.06 203 ASP A C 1
ATOM 1582 O O . ASP A 1 203 ? 6.288 -12.929 -26.670 1.00 97.06 203 ASP A O 1
ATOM 1586 N N . LEU A 1 204 ? 5.050 -11.132 -26.131 1.00 97.06 204 LEU A N 1
ATOM 1587 C CA . LEU A 1 204 ? 5.099 -10.521 -27.463 1.00 97.06 204 LEU A CA 1
ATOM 1588 C C . LEU A 1 204 ? 6.533 -10.193 -27.889 1.00 97.06 204 LEU A C 1
ATOM 1590 O O . LEU A 1 204 ? 6.961 -10.592 -28.971 1.00 97.06 204 LEU A O 1
ATOM 1594 N N . ARG A 1 205 ? 7.310 -9.537 -27.021 1.00 96.56 205 ARG A N 1
ATOM 1595 C CA . ARG A 1 205 ? 8.707 -9.186 -27.313 1.00 96.56 205 ARG A CA 1
ATOM 1596 C C . ARG A 1 205 ? 9.560 -10.428 -27.571 1.00 96.56 205 ARG A C 1
ATOM 1598 O O . ARG A 1 205 ? 10.401 -10.433 -28.469 1.00 96.56 205 ARG A O 1
ATOM 1605 N N . ARG A 1 206 ? 9.355 -11.494 -26.793 1.00 96.00 206 ARG A 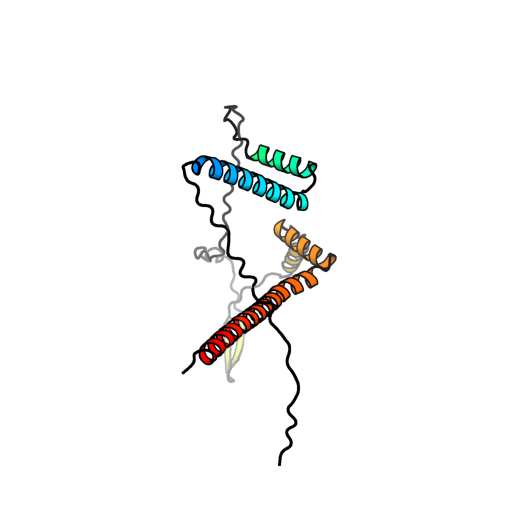N 1
ATOM 1606 C CA . ARG A 1 206 ? 10.041 -12.777 -26.990 1.00 96.00 206 ARG A CA 1
ATOM 1607 C C . ARG A 1 206 ? 9.672 -13.393 -28.337 1.00 96.00 206 ARG A C 1
ATOM 1609 O O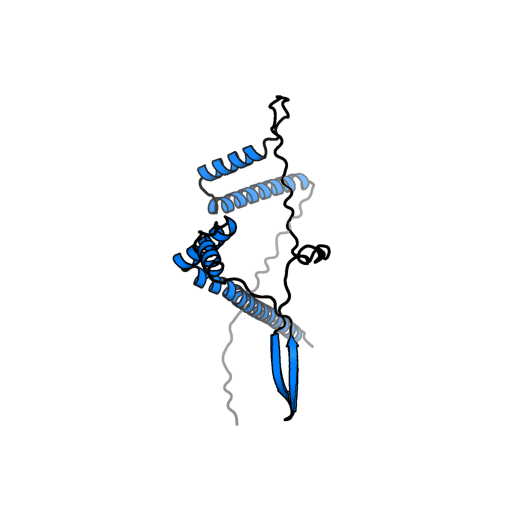 . ARG A 1 206 ? 10.560 -13.860 -29.047 1.00 96.00 206 ARG A O 1
ATOM 1616 N N . PHE A 1 207 ? 8.391 -13.369 -28.694 1.00 96.94 207 PHE A N 1
ATOM 1617 C CA . PHE A 1 207 ? 7.912 -13.875 -29.976 1.00 96.94 207 PHE A CA 1
ATOM 1618 C C . PHE A 1 207 ? 8.495 -13.097 -31.164 1.00 96.94 207 PHE A C 1
ATOM 1620 O O . PHE A 1 207 ? 8.907 -13.703 -32.151 1.00 96.94 207 PHE A O 1
ATOM 1627 N N . GLU A 1 208 ? 8.579 -11.770 -31.075 1.00 96.88 208 GLU A N 1
ATOM 1628 C CA . GLU A 1 208 ? 9.186 -10.930 -32.114 1.00 96.88 208 GLU A CA 1
ATOM 1629 C C . GLU A 1 208 ? 10.669 -11.250 -32.322 1.00 96.88 208 GLU A C 1
ATOM 1631 O O . GLU A 1 208 ? 11.114 -11.377 -33.464 1.00 96.88 208 GLU A O 1
ATOM 1636 N N . LEU A 1 209 ? 11.420 -11.442 -31.233 1.00 96.88 209 LEU A N 1
ATOM 1637 C CA . LEU A 1 209 ? 12.829 -11.836 -31.292 1.00 96.88 209 LEU A CA 1
ATOM 1638 C C 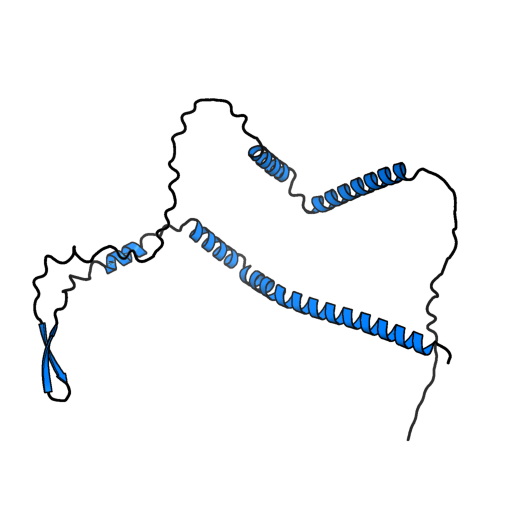. LEU A 1 209 ? 13.009 -13.208 -31.951 1.00 96.88 209 LEU A C 1
ATOM 1640 O O . LEU A 1 209 ? 13.827 -13.343 -32.860 1.00 96.88 209 LEU A O 1
ATOM 1644 N N . GLU A 1 210 ? 12.219 -14.205 -31.549 1.00 96.12 210 GLU A N 1
ATOM 1645 C CA . GLU A 1 210 ? 12.276 -15.548 -32.139 1.00 96.12 210 GLU A CA 1
ATOM 1646 C C . GLU A 1 210 ? 11.875 -15.527 -33.622 1.00 96.12 210 GLU A C 1
ATOM 1648 O O . GLU A 1 210 ? 12.504 -16.170 -34.465 1.00 96.12 210 GLU A O 1
ATOM 1653 N N . LYS A 1 211 ? 10.839 -14.756 -33.973 1.00 97.06 211 LYS A N 1
ATOM 1654 C CA . LYS A 1 211 ? 10.417 -14.579 -35.365 1.00 97.06 211 LYS A CA 1
ATOM 1655 C C . LYS A 1 211 ? 11.540 -13.955 -36.192 1.00 97.06 211 LYS A C 1
ATOM 1657 O O . LYS A 1 211 ? 11.845 -14.471 -37.264 1.00 97.06 211 LYS A O 1
ATOM 1662 N N . ALA A 1 212 ? 12.183 -12.905 -35.684 1.00 96.81 212 ALA A N 1
ATOM 1663 C CA . ALA A 1 212 ? 13.315 -12.272 -36.347 1.00 96.81 212 ALA A CA 1
ATOM 1664 C C . ALA A 1 212 ? 14.495 -13.242 -36.514 1.00 96.81 212 ALA A C 1
ATOM 1666 O O . ALA A 1 212 ? 15.132 -13.254 -37.567 1.00 96.81 212 ALA A O 1
ATOM 1667 N N . GLU A 1 213 ? 14.772 -14.087 -35.519 1.00 96.56 213 GLU A N 1
ATOM 1668 C CA . GLU A 1 213 ? 15.808 -15.117 -35.612 1.00 96.56 213 GLU A CA 1
ATOM 1669 C C . GLU A 1 213 ? 15.474 -16.166 -36.680 1.00 96.56 213 GLU A C 1
ATOM 1671 O O . GLU A 1 213 ? 16.303 -16.444 -37.547 1.00 96.56 213 GLU A O 1
ATOM 1676 N N . ARG A 1 214 ? 14.241 -16.686 -36.705 1.00 95.38 214 ARG A N 1
ATOM 1677 C CA . ARG A 1 214 ? 13.800 -17.609 -37.763 1.00 95.38 214 ARG A CA 1
ATOM 1678 C C . ARG A 1 214 ? 13.853 -16.978 -39.148 1.00 95.38 214 ARG A C 1
ATOM 1680 O O . ARG A 1 214 ? 14.184 -17.662 -40.113 1.00 95.38 214 ARG A O 1
ATOM 1687 N N . ASP A 1 215 ? 13.516 -15.701 -39.277 1.00 95.25 215 ASP A N 1
ATOM 1688 C CA . ASP A 1 215 ? 13.586 -14.990 -40.555 1.00 95.25 215 ASP A CA 1
ATOM 1689 C C . ASP A 1 215 ? 15.039 -14.844 -41.018 1.00 95.25 215 ASP A C 1
ATOM 1691 O O . ASP A 1 215 ? 15.335 -15.104 -42.185 1.00 95.25 215 ASP A O 1
ATOM 1695 N N . LYS A 1 216 ? 15.960 -14.527 -40.099 1.00 94.88 216 LYS A N 1
ATOM 1696 C CA . LYS A 1 216 ? 17.406 -14.520 -40.364 1.00 94.88 216 LYS A CA 1
ATOM 1697 C C . LYS A 1 216 ? 17.905 -15.901 -40.793 1.00 94.88 216 LYS A C 1
ATOM 1699 O O . LYS A 1 216 ? 18.572 -16.006 -41.817 1.00 94.88 216 LYS A O 1
ATOM 1704 N N . GLN A 1 217 ? 17.531 -16.963 -40.076 1.00 93.62 217 GLN A N 1
ATOM 1705 C CA . GLN A 1 217 ? 17.921 -18.339 -40.408 1.00 93.62 217 GLN A CA 1
ATOM 1706 C C . GLN A 1 217 ? 17.394 -18.781 -41.781 1.00 93.62 217 GLN A C 1
ATOM 1708 O O . GLN A 1 217 ? 18.112 -19.435 -42.537 1.00 93.62 217 GLN A O 1
ATOM 1713 N N . ARG A 1 218 ? 16.152 -18.418 -42.131 1.00 93.62 218 ARG A N 1
ATOM 1714 C CA . ARG A 1 218 ? 15.570 -18.720 -43.449 1.00 93.62 218 ARG A CA 1
ATOM 1715 C C . ARG A 1 218 ? 16.283 -17.981 -44.575 1.00 93.62 218 ARG A C 1
ATOM 1717 O O . ARG A 1 218 ? 16.574 -18.595 -45.596 1.00 93.62 218 ARG A O 1
ATOM 1724 N N . LYS A 1 219 ? 16.594 -16.696 -44.383 1.00 92.94 219 LYS A N 1
ATOM 1725 C CA . LYS A 1 219 ? 17.380 -15.911 -45.347 1.00 92.94 219 LYS A CA 1
ATOM 1726 C C . LYS A 1 219 ? 18.768 -16.518 -45.555 1.00 92.94 219 LYS A C 1
ATOM 1728 O O . LYS A 1 219 ? 19.185 -16.676 -46.694 1.00 92.94 219 LYS A O 1
ATOM 1733 N N . LEU A 1 220 ? 19.435 -16.934 -44.477 1.00 92.12 220 LEU A N 1
ATOM 1734 C CA . LEU A 1 220 ? 20.754 -17.567 -44.553 1.00 92.12 220 LEU A CA 1
ATOM 1735 C C . LEU A 1 220 ? 20.724 -18.876 -45.362 1.00 92.12 220 LEU A C 1
ATOM 1737 O O . LEU A 1 220 ? 21.602 -19.110 -46.182 1.00 92.12 220 LEU A O 1
ATOM 1741 N N . GLN A 1 221 ? 19.693 -19.707 -45.176 1.00 88.31 221 GLN A N 1
ATOM 1742 C CA . GLN A 1 221 ? 19.522 -20.949 -45.944 1.00 88.31 221 GLN A CA 1
ATOM 1743 C C . GLN A 1 221 ? 19.223 -20.701 -47.428 1.00 88.31 221 GLN A C 1
ATOM 1745 O O . GLN A 1 221 ? 19.658 -21.480 -48.267 1.00 88.31 221 GLN A O 1
ATOM 1750 N N . GLN A 1 222 ? 18.505 -19.625 -47.764 1.00 85.69 222 GLN A N 1
ATOM 1751 C CA . GLN A 1 222 ? 18.241 -19.246 -49.160 1.00 85.69 222 GLN A CA 1
ATOM 1752 C C . GLN A 1 222 ? 19.486 -18.708 -49.877 1.00 85.69 222 GLN A C 1
ATOM 1754 O O . GLN A 1 222 ? 19.565 -18.797 -51.097 1.00 85.69 222 GLN A O 1
ATOM 1759 N N . GLN A 1 223 ? 20.446 -18.150 -49.134 1.00 79.56 223 GLN A N 1
ATOM 1760 C CA . GLN A 1 223 ? 21.685 -17.593 -49.683 1.00 79.56 223 GLN A CA 1
ATOM 1761 C C . GLN A 1 223 ? 22.791 -18.632 -49.896 1.00 79.56 223 GLN A C 1
ATOM 1763 O O . GLN A 1 223 ? 23.790 -18.311 -50.531 1.00 79.56 223 GLN A O 1
ATOM 1768 N N . GLN A 1 224 ? 22.643 -19.861 -49.391 1.00 73.75 224 GLN A N 1
ATOM 1769 C CA . GLN A 1 224 ? 23.584 -20.940 -49.690 1.00 73.75 224 GLN A CA 1
ATOM 1770 C C . GLN A 1 224 ? 23.332 -21.422 -51.132 1.00 73.75 224 GLN A C 1
ATOM 1772 O O . GLN A 1 224 ? 22.261 -21.983 -51.393 1.00 73.75 224 GLN A O 1
ATOM 1777 N N . PRO A 1 225 ? 24.259 -21.199 -52.087 1.00 70.56 225 PRO A N 1
ATOM 1778 C CA . PRO A 1 225 ? 24.130 -21.767 -53.420 1.00 70.56 225 PRO A CA 1
ATOM 1779 C C . PRO A 1 225 ? 24.203 -23.295 -53.324 1.00 70.56 225 PRO A C 1
ATOM 1781 O O . PRO A 1 225 ? 24.938 -23.849 -52.506 1.00 70.56 225 PRO A O 1
ATOM 1784 N N . LYS A 1 226 ? 23.380 -23.952 -54.137 1.00 60.50 226 LYS A N 1
ATOM 1785 C CA . LYS A 1 226 ? 23.231 -25.407 -54.178 1.00 60.50 226 LYS A CA 1
ATOM 1786 C C . LYS A 1 226 ? 24.467 -26.107 -54.733 1.00 60.50 226 LYS A C 1
ATOM 1788 O O . LYS A 1 226 ? 25.080 -25.538 -55.663 1.00 60.50 226 LYS A O 1
#

pLDDT: mean 70.37, std 17.51, range [32.53, 97.19]